Protein AF-A0A9N9DYP0-F1 (afdb_monomer_lite)

Organism: NCBI:txid1213867

Foldseek 3Di:
DDDDPVVVVVVVVVVPPDDPPDDDDPPDDDDDDDDDDDDDDDDDDDDDDDDDDDDDDDDDDDDDDDDDDDDDDDDPDPPPPPPPPLQQAFEKEWEDDPAAIWIDRQPDIDTDHPVVCVVRVSRHQYDYDDPPDDSNVVVVVVVVVQVVVCVVVVNLFGCRSQRDDVSRVVVSCLVPDPDPNAFPDQDPVNVVVCVVPDDDDDDDDDDDDDDDDDDDDPPVVVVVCPDPPDDDHRYDDDDDPVNVVVCVVVVND

pLDDT: mean 70.08, std 27.56, range [22.36, 97.56]

Structure (mmCIF, N/CA/C/O backbone):
data_AF-A0A9N9DYP0-F1
#
_entry.id   AF-A0A9N9DYP0-F1
#
loop_
_atom_site.group_PDB
_atom_site.id
_atom_site.type_symbol
_atom_site.label_atom_id
_atom_site.label_alt_id
_atom_site.label_comp_id
_atom_site.label_asym_id
_atom_site.label_entity_id
_atom_site.label_seq_id
_atom_site.pdbx_PDB_ins_code
_atom_site.Cartn_x
_atom_site.Cartn_y
_atom_site.Cartn_z
_atom_site.occupancy
_atom_site.B_iso_or_equiv
_atom_site.auth_seq_id
_atom_site.auth_comp_id
_atom_site.auth_asym_id
_atom_site.auth_atom_id
_atom_site.pdbx_PDB_model_num
ATOM 1 N N . CYS A 1 1 ? 10.025 -26.619 -27.302 1.00 39.06 1 CYS A N 1
ATOM 2 C CA . CYS A 1 1 ? 8.628 -26.231 -27.588 1.00 39.06 1 CYS A CA 1
ATOM 3 C C . CYS A 1 1 ? 8.640 -25.033 -28.526 1.00 39.06 1 CYS A C 1
ATOM 5 O O . CYS A 1 1 ? 8.872 -23.920 -28.076 1.00 39.06 1 CYS A O 1
ATOM 7 N N . GLY A 1 2 ? 8.535 -25.282 -29.834 1.00 37.59 2 GLY A N 1
ATOM 8 C CA . GLY A 1 2 ? 8.607 -24.238 -30.855 1.00 37.59 2 GLY A CA 1
ATOM 9 C C . GLY A 1 2 ? 7.281 -23.494 -30.965 1.00 37.59 2 GLY A C 1
ATOM 10 O O . GLY A 1 2 ? 6.236 -24.118 -31.137 1.00 37.59 2 GLY A O 1
ATOM 11 N N . LEU A 1 3 ? 7.326 -22.168 -30.863 1.00 39.09 3 LEU A N 1
ATOM 12 C CA . LEU A 1 3 ? 6.222 -21.311 -31.284 1.00 39.09 3 LEU A CA 1
ATOM 13 C C . LEU A 1 3 ? 6.044 -21.495 -32.794 1.00 39.09 3 LEU A C 1
ATOM 15 O O . LEU A 1 3 ? 6.965 -21.241 -33.566 1.00 39.09 3 LEU A O 1
ATOM 19 N N . ASN A 1 4 ? 4.874 -21.975 -33.213 1.00 41.78 4 ASN A N 1
ATOM 20 C CA . ASN A 1 4 ? 4.556 -22.105 -34.628 1.00 41.78 4 ASN A CA 1
ATOM 21 C C . ASN A 1 4 ? 4.482 -20.701 -35.261 1.00 41.78 4 ASN A C 1
ATOM 23 O O . ASN A 1 4 ? 3.926 -19.772 -34.666 1.00 41.78 4 ASN A O 1
ATOM 27 N N . LEU A 1 5 ? 5.037 -20.545 -36.466 1.00 41.47 5 LEU A N 1
ATOM 28 C CA . LEU A 1 5 ? 5.181 -19.270 -37.185 1.00 41.47 5 LEU A CA 1
ATOM 29 C C . LEU A 1 5 ? 3.833 -18.530 -37.345 1.00 41.47 5 LEU A C 1
ATOM 31 O O . LEU A 1 5 ? 3.784 -17.299 -37.342 1.00 41.47 5 LEU A O 1
ATOM 35 N N . SER A 1 6 ? 2.722 -19.277 -37.378 1.00 49.06 6 SER A N 1
ATOM 36 C CA . SER A 1 6 ? 1.360 -18.733 -37.443 1.00 49.06 6 SER A CA 1
ATOM 37 C C . SER A 1 6 ? 0.943 -17.944 -36.197 1.00 49.06 6 SER A C 1
ATOM 39 O O . SER A 1 6 ? 0.140 -17.017 -36.294 1.00 49.06 6 SER A O 1
ATOM 41 N N . THR A 1 7 ? 1.457 -18.301 -35.018 1.00 53.38 7 THR A N 1
ATOM 42 C CA . THR A 1 7 ? 1.110 -17.637 -33.751 1.00 53.38 7 THR A CA 1
ATOM 43 C C . THR A 1 7 ? 1.824 -16.290 -33.642 1.00 53.38 7 THR A C 1
ATOM 45 O O . THR A 1 7 ? 1.223 -15.300 -33.230 1.00 53.38 7 THR A O 1
ATOM 48 N N . TYR A 1 8 ? 3.073 -16.224 -34.114 1.00 45.19 8 TYR A N 1
ATOM 49 C CA . TYR A 1 8 ? 3.851 -14.986 -34.174 1.00 45.19 8 TYR A CA 1
ATOM 50 C C . TYR A 1 8 ? 3.263 -13.984 -35.182 1.00 45.19 8 TYR A C 1
ATOM 52 O O . TYR A 1 8 ? 3.123 -12.800 -34.879 1.00 45.19 8 TYR A O 1
ATOM 60 N N . GLN A 1 9 ? 2.824 -14.459 -36.354 1.00 44.34 9 GLN A N 1
ATOM 61 C CA . GLN A 1 9 ? 2.187 -13.608 -37.367 1.00 44.34 9 GLN A CA 1
ATOM 62 C C . GLN A 1 9 ? 0.826 -13.053 -36.918 1.00 44.34 9 GLN A C 1
ATOM 64 O O . GLN A 1 9 ? 0.537 -11.882 -37.169 1.00 44.34 9 GLN A O 1
ATOM 69 N N . LYS A 1 10 ? 0.014 -13.840 -36.194 1.00 51.81 10 LYS A N 1
ATOM 70 C CA . LYS A 1 10 ? -1.242 -13.347 -35.596 1.00 51.81 10 LYS A CA 1
ATOM 71 C C . LYS A 1 10 ? -0.986 -12.261 -34.547 1.00 51.81 10 LYS A C 1
ATOM 73 O O . LYS A 1 10 ? -1.685 -11.251 -34.541 1.00 51.81 10 LYS A O 1
ATOM 78 N N . TYR A 1 11 ? 0.047 -12.421 -33.720 1.00 46.47 11 TYR A N 1
ATOM 79 C CA . TYR A 1 11 ? 0.427 -11.424 -32.713 1.00 46.47 11 TYR A CA 1
ATOM 80 C C . TYR A 1 11 ? 0.834 -10.082 -33.352 1.00 46.47 11 TYR A C 1
ATOM 82 O O . TYR A 1 11 ? 0.351 -9.022 -32.955 1.00 46.47 11 TYR A O 1
ATOM 90 N N . GLN A 1 12 ? 1.637 -10.128 -34.420 1.00 41.19 12 GLN A N 1
ATOM 91 C CA . GLN A 1 12 ? 2.077 -8.934 -35.155 1.00 41.19 12 GLN A CA 1
ATOM 92 C C . GLN A 1 12 ? 0.939 -8.231 -35.924 1.00 41.19 12 GLN A C 1
ATOM 94 O O . GLN A 1 12 ? 0.927 -7.004 -36.037 1.00 41.19 12 GLN A O 1
ATOM 99 N N . GLN A 1 13 ? -0.057 -8.972 -36.424 1.00 44.97 13 GLN A N 1
ATOM 100 C CA . GLN A 1 13 ? -1.246 -8.375 -37.051 1.00 44.97 13 GLN A CA 1
ATOM 101 C C . GLN A 1 13 ? -2.158 -7.658 -36.041 1.00 44.97 13 GLN A C 1
ATOM 103 O O . GLN A 1 13 ? -2.805 -6.672 -36.402 1.00 44.97 13 GLN A O 1
ATOM 108 N N . HIS A 1 14 ? -2.194 -8.108 -34.783 1.00 50.69 14 HIS A N 1
ATOM 109 C CA . HIS A 1 14 ? -2.972 -7.452 -33.729 1.00 50.69 14 HIS A CA 1
ATOM 110 C C . HIS A 1 14 ? -2.327 -6.156 -33.224 1.00 50.69 14 HIS A C 1
ATOM 112 O O . HIS A 1 14 ? -3.048 -5.184 -33.010 1.00 50.69 14 HIS A O 1
ATOM 118 N N . LEU A 1 15 ? -0.995 -6.103 -33.112 1.00 43.12 15 LEU A N 1
ATOM 119 C CA . LEU A 1 15 ? -0.271 -4.892 -32.696 1.00 43.12 15 LEU A CA 1
ATOM 120 C C . LEU A 1 15 ? -0.383 -3.742 -33.714 1.00 43.12 15 LEU A C 1
ATOM 122 O O . LEU A 1 15 ? -0.382 -2.576 -33.332 1.00 43.12 15 LEU A O 1
ATOM 126 N N . ASN A 1 16 ? -0.545 -4.062 -35.003 1.00 39.91 16 ASN A N 1
ATOM 127 C CA . ASN A 1 16 ? -0.655 -3.074 -36.083 1.00 39.91 16 ASN A CA 1
ATOM 128 C C . ASN A 1 16 ? -2.081 -2.542 -36.324 1.00 39.91 16 ASN A C 1
ATOM 130 O O . ASN A 1 16 ? -2.282 -1.653 -37.159 1.00 39.91 16 ASN A O 1
ATOM 134 N N . ARG A 1 17 ? -3.098 -3.036 -35.603 1.00 43.69 17 ARG A N 1
ATOM 135 C CA . ARG A 1 17 ? -4.434 -2.425 -35.637 1.00 43.69 17 ARG A CA 1
ATOM 136 C C . ARG A 1 17 ? -4.440 -1.203 -34.724 1.00 43.69 17 ARG A C 1
ATOM 138 O O . ARG A 1 17 ? -4.406 -1.340 -33.507 1.00 43.69 17 ARG A O 1
ATOM 145 N N . LYS A 1 18 ? -4.534 -0.008 -35.322 1.00 43.38 18 LYS A N 1
ATOM 146 C CA . LYS A 1 18 ? -4.840 1.255 -34.623 1.00 43.38 18 LYS A CA 1
ATOM 147 C C . LYS A 1 18 ? -5.886 0.999 -33.532 1.00 43.38 18 LYS A C 1
ATOM 149 O O . LYS A 1 18 ? -6.998 0.602 -33.866 1.00 43.38 18 LYS A O 1
ATOM 154 N N . ASN A 1 19 ? -5.493 1.212 -32.272 1.00 41.38 19 ASN A N 1
ATOM 155 C CA . ASN A 1 19 ? -6.265 1.003 -31.039 1.00 41.38 19 ASN A CA 1
ATOM 156 C C . ASN A 1 19 ? -7.796 1.066 -31.235 1.00 41.38 19 ASN A C 1
ATOM 158 O O . ASN A 1 19 ? -8.366 2.161 -31.203 1.00 41.38 19 ASN A O 1
ATOM 162 N N . PRO A 1 20 ? -8.493 -0.078 -31.383 1.00 40.97 20 PRO A N 1
ATOM 163 C CA . PRO A 1 20 ? -9.954 -0.090 -31.452 1.00 40.97 20 PRO A CA 1
ATOM 164 C C . PRO A 1 20 ? -10.607 0.149 -30.079 1.00 40.97 20 PRO A C 1
ATOM 166 O O . PRO A 1 20 ? -11.807 0.395 -30.008 1.00 40.97 20 PRO A O 1
ATOM 169 N N . CYS A 1 21 ? -9.824 0.135 -28.993 1.00 42.25 21 CYS A N 1
ATOM 170 C CA . CYS A 1 21 ? -10.308 0.212 -27.613 1.00 42.25 21 CYS A CA 1
ATOM 171 C C . CYS A 1 21 ? -9.882 1.501 -26.890 1.00 42.25 21 CYS A C 1
ATOM 173 O O . CYS A 1 21 ? -9.503 1.462 -25.723 1.00 42.25 21 CYS A O 1
ATOM 175 N N . ARG A 1 22 ? -9.956 2.661 -27.557 1.00 34.72 22 ARG A N 1
ATOM 176 C CA . ARG A 1 22 ? -10.002 3.947 -26.841 1.00 34.72 22 ARG A CA 1
ATOM 177 C C . ARG A 1 22 ? -11.447 4.162 -26.369 1.00 34.72 22 ARG A C 1
ATOM 179 O O . ARG A 1 22 ? -12.318 4.278 -27.234 1.00 34.72 22 ARG A O 1
ATOM 186 N N . PRO A 1 23 ? -11.743 4.238 -25.059 1.00 34.44 23 PRO A N 1
ATOM 187 C CA . PRO A 1 23 ? -13.068 4.643 -24.611 1.00 34.44 23 PRO A CA 1
ATOM 188 C C . PRO A 1 23 ? -13.351 6.044 -25.160 1.00 34.44 23 PRO A C 1
ATOM 190 O O . PRO A 1 23 ? -12.610 6.989 -24.885 1.00 34.44 23 PRO A O 1
ATOM 193 N N . LYS A 1 24 ? -14.394 6.184 -25.982 1.00 34.16 24 LYS A N 1
ATOM 194 C CA . LYS A 1 24 ? -14.944 7.502 -26.301 1.00 34.16 24 LYS A CA 1
ATOM 195 C C . LYS A 1 24 ? -15.610 8.011 -25.025 1.00 34.16 24 LYS A C 1
ATOM 197 O O . LYS A 1 24 ? -16.392 7.280 -24.431 1.00 34.16 24 LYS A O 1
ATOM 202 N N . ASN A 1 25 ? -15.229 9.218 -24.613 1.00 30.16 25 ASN A N 1
ATOM 203 C CA . ASN A 1 25 ? -15.773 10.016 -23.515 1.00 30.16 25 ASN A CA 1
ATOM 204 C C . ASN A 1 25 ? -17.130 9.516 -22.989 1.00 30.16 25 ASN A C 1
ATOM 206 O O . ASN A 1 25 ? -18.128 9.571 -23.704 1.00 30.16 25 ASN A O 1
ATOM 210 N N . PHE A 1 26 ? -17.178 9.091 -21.724 1.00 29.28 26 PHE A N 1
ATOM 211 C CA . PHE A 1 26 ? -18.440 8.986 -20.998 1.00 29.28 26 PHE A CA 1
ATOM 212 C C . PHE A 1 26 ? -18.987 10.402 -20.797 1.00 29.28 26 PHE A C 1
ATOM 214 O O . PHE A 1 26 ? -18.660 11.085 -19.828 1.00 29.28 26 PHE A O 1
ATOM 221 N N . THR A 1 27 ? -19.798 10.868 -21.740 1.00 28.59 27 THR A N 1
ATOM 222 C CA . THR A 1 27 ? -20.693 11.998 -21.517 1.00 28.59 27 THR A CA 1
ATOM 223 C C . THR A 1 27 ? -21.783 11.502 -20.571 1.00 28.59 27 THR A C 1
ATOM 225 O O . THR A 1 27 ? -22.557 10.615 -20.925 1.00 28.59 27 THR A O 1
ATOM 228 N N . GLN A 1 28 ? -21.808 12.016 -19.341 1.00 29.41 28 GLN A N 1
ATOM 229 C CA . GLN A 1 28 ? -22.919 11.783 -18.421 1.00 29.41 28 GLN A CA 1
ATOM 230 C C . GLN A 1 28 ? -24.203 12.310 -19.073 1.00 29.41 28 GLN A C 1
ATOM 232 O O . GLN A 1 28 ? -24.328 13.507 -19.326 1.00 29.41 28 GLN A O 1
ATOM 237 N N . ALA A 1 29 ? -25.143 11.415 -19.371 1.00 27.86 29 ALA A N 1
ATOM 238 C CA . ALA A 1 29 ? -26.505 11.801 -19.712 1.00 27.86 29 ALA A CA 1
ATOM 239 C C . ALA A 1 29 ? -27.236 12.252 -18.429 1.00 27.86 29 ALA A C 1
ATOM 241 O O . ALA A 1 29 ? -27.016 11.644 -17.375 1.00 27.86 29 ALA A O 1
ATOM 242 N N . PRO A 1 30 ? -28.099 13.286 -18.476 1.00 27.89 30 PRO A N 1
ATOM 243 C CA . PRO A 1 30 ? -28.862 13.717 -17.311 1.00 27.89 30 PRO A CA 1
ATOM 244 C C . PRO A 1 30 ? -29.839 12.619 -16.884 1.00 27.89 30 PRO A C 1
ATOM 246 O O . PRO A 1 30 ? -30.493 11.995 -17.720 1.00 27.89 30 PRO A O 1
ATOM 249 N N . ILE A 1 31 ? -29.948 12.405 -15.576 1.00 32.22 31 ILE A N 1
ATOM 250 C CA . ILE A 1 31 ? -30.912 11.485 -14.972 1.00 32.22 31 ILE A CA 1
ATOM 251 C C . ILE A 1 31 ? -32.322 12.008 -15.278 1.00 32.22 31 ILE A C 1
ATOM 253 O O . ILE A 1 31 ? -32.740 13.042 -14.762 1.00 32.22 31 ILE A O 1
ATOM 257 N N . GLY A 1 32 ? -33.036 11.299 -16.152 1.00 26.36 32 GLY A N 1
ATOM 258 C CA . GLY A 1 32 ? -34.452 11.515 -16.421 1.00 26.36 32 GLY A CA 1
ATOM 259 C C . GLY A 1 32 ? -35.304 11.019 -15.255 1.00 26.36 32 GLY A C 1
ATOM 260 O O . GLY A 1 32 ? -35.157 9.885 -14.803 1.00 26.36 32 GLY A O 1
ATOM 261 N N . ASN A 1 33 ? -36.191 11.890 -14.779 1.00 27.41 33 ASN A N 1
ATOM 262 C CA . ASN A 1 33 ? -37.170 11.620 -13.732 1.00 27.41 33 ASN A CA 1
ATOM 263 C C . ASN A 1 33 ? -38.141 10.505 -14.150 1.00 27.41 33 ASN A C 1
ATOM 265 O O . ASN A 1 33 ? -38.793 10.604 -15.190 1.00 27.41 33 ASN A O 1
ATOM 269 N N . LEU A 1 34 ? -38.289 9.480 -13.306 1.00 29.25 34 LEU A N 1
ATOM 270 C CA . LEU A 1 34 ? -39.397 8.532 -13.400 1.00 29.25 34 LEU A CA 1
ATOM 271 C C . LEU A 1 34 ? -40.627 9.152 -12.720 1.00 29.25 34 LEU A C 1
ATOM 273 O O . LEU A 1 34 ? 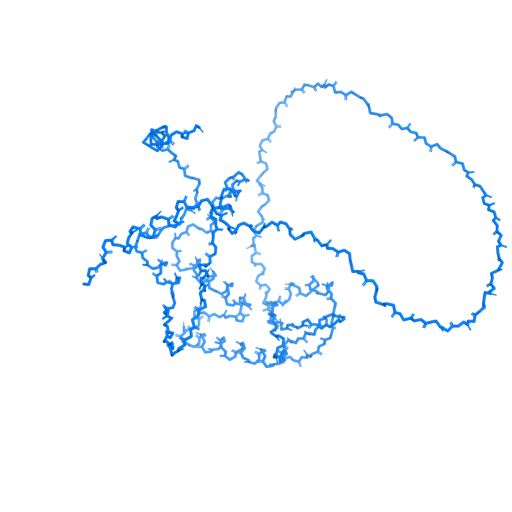-40.596 9.506 -11.542 1.00 29.25 34 LEU A O 1
ATOM 277 N N . ALA A 1 35 ? -41.691 9.324 -13.498 1.00 25.17 35 ALA A N 1
ATOM 278 C CA . ALA A 1 35 ? -42.940 9.955 -13.101 1.00 25.17 35 ALA A CA 1
ATOM 279 C C . ALA A 1 35 ? -43.678 9.179 -11.994 1.00 25.17 35 ALA A C 1
ATOM 281 O O . ALA A 1 35 ? -43.845 7.965 -12.079 1.00 25.17 35 ALA A O 1
ATOM 282 N N . THR A 1 36 ? -44.204 9.903 -11.002 1.00 27.00 36 THR A N 1
ATOM 283 C CA . THR A 1 36 ? -45.340 9.458 -10.177 1.00 27.00 36 THR A CA 1
ATOM 284 C C . THR A 1 36 ? -46.394 10.571 -10.203 1.00 27.00 36 THR A C 1
ATOM 286 O O . THR A 1 36 ? -46.066 11.736 -9.987 1.00 27.00 36 THR A O 1
ATOM 289 N N . ALA A 1 37 ? -47.632 10.229 -10.563 1.00 27.89 37 ALA A N 1
ATOM 290 C CA . ALA A 1 37 ? -48.771 11.142 -10.728 1.00 27.89 37 ALA A CA 1
ATOM 291 C C . ALA A 1 37 ? -49.421 11.524 -9.365 1.00 27.89 37 ALA A C 1
ATOM 293 O O . ALA A 1 37 ? -49.102 10.897 -8.355 1.00 27.89 37 ALA A O 1
ATOM 294 N N . PRO A 1 38 ? -50.284 12.563 -9.303 1.00 26.81 38 PRO A N 1
ATOM 295 C CA . PRO A 1 38 ? -50.245 13.584 -8.249 1.00 26.81 38 PRO A CA 1
ATOM 296 C C . PRO A 1 38 ? -51.256 13.394 -7.106 1.00 26.81 38 PRO A C 1
ATOM 298 O O . PRO A 1 38 ? -52.332 12.831 -7.291 1.00 26.81 38 PRO A O 1
ATOM 301 N N . VAL A 1 39 ? -50.957 14.007 -5.954 1.00 25.56 39 VAL A N 1
ATOM 302 C CA . VAL A 1 39 ? -51.957 14.384 -4.941 1.00 25.56 39 VAL A CA 1
ATOM 303 C C . VAL A 1 39 ? -51.994 15.912 -4.846 1.00 25.56 39 VAL A C 1
ATOM 305 O O . VAL A 1 39 ? -50.982 16.573 -4.635 1.00 25.56 39 VAL A O 1
ATOM 308 N N . LEU A 1 40 ? -53.189 16.448 -5.069 1.00 22.36 40 LEU A N 1
ATOM 309 C CA . LEU A 1 40 ? -53.576 17.855 -5.116 1.00 22.36 40 LEU A CA 1
ATOM 310 C C . LEU A 1 40 ? -53.858 18.386 -3.703 1.00 22.36 40 LEU A C 1
ATOM 312 O O . LEU A 1 40 ? -54.824 17.909 -3.123 1.00 22.36 40 LEU A O 1
ATOM 316 N N . VAL A 1 41 ? -53.145 19.414 -3.209 1.00 25.67 41 VAL A N 1
ATOM 317 C CA . VAL A 1 41 ? -53.717 20.429 -2.286 1.00 25.67 41 VAL A CA 1
ATOM 318 C C . VAL A 1 41 ? -52.990 21.788 -2.413 1.00 25.67 41 VAL A C 1
ATOM 320 O O . VAL A 1 41 ? -51.883 21.976 -1.928 1.00 25.67 41 VAL A O 1
ATOM 323 N N . GLN A 1 42 ? -53.659 22.693 -3.131 1.00 25.66 42 GLN A N 1
ATOM 324 C CA . GLN A 1 42 ? -53.818 24.158 -3.018 1.00 25.66 42 GLN A CA 1
ATOM 325 C C . GLN A 1 42 ? -52.724 25.086 -2.422 1.00 25.66 42 GLN A C 1
ATOM 327 O O . GLN A 1 42 ? -52.334 25.007 -1.262 1.00 25.66 42 GLN A O 1
ATOM 332 N N . ASN A 1 43 ? -52.381 26.079 -3.258 1.00 23.08 43 ASN A N 1
ATOM 333 C CA . ASN A 1 43 ? -51.621 27.316 -3.032 1.00 23.08 43 ASN A CA 1
ATOM 334 C C . ASN A 1 43 ? -52.161 28.211 -1.911 1.00 23.08 43 ASN A C 1
ATOM 336 O O . ASN A 1 43 ? -53.359 28.482 -1.915 1.00 23.08 43 ASN A O 1
ATOM 340 N N . ILE A 1 44 ? -51.259 28.865 -1.161 1.00 26.17 44 ILE A N 1
ATOM 341 C CA . ILE A 1 44 ? -51.383 30.294 -0.809 1.00 26.17 44 ILE A CA 1
ATOM 342 C C . ILE A 1 44 ? -49.977 30.926 -0.715 1.00 26.17 44 ILE A C 1
ATOM 344 O O . ILE A 1 44 ? -49.126 30.470 0.045 1.00 26.17 44 ILE A O 1
ATOM 348 N N . THR A 1 45 ? -49.745 32.006 -1.461 1.00 24.36 45 THR A N 1
ATOM 349 C CA . THR A 1 45 ? -48.694 33.013 -1.218 1.00 24.36 45 THR A CA 1
ATOM 350 C C . THR A 1 45 ? -49.383 34.375 -1.162 1.00 24.36 45 THR A C 1
ATOM 352 O O . THR A 1 45 ? -50.365 34.571 -1.882 1.00 24.36 45 THR A O 1
ATOM 355 N N . PRO A 1 46 ? -48.856 35.337 -0.387 1.00 24.84 46 PRO A N 1
ATOM 356 C CA . PRO A 1 46 ? -48.822 36.702 -0.898 1.00 24.84 46 PRO A CA 1
ATOM 357 C C . PRO A 1 46 ? -47.448 37.385 -0.753 1.00 24.84 46 PRO A C 1
ATOM 359 O O . PRO A 1 46 ? -46.866 37.501 0.320 1.00 24.84 46 PRO A O 1
ATOM 362 N N . THR A 1 47 ? -46.993 37.824 -1.920 1.00 22.84 47 THR A N 1
ATOM 363 C CA . THR A 1 47 ? -46.132 38.938 -2.352 1.00 22.84 47 THR A CA 1
ATOM 364 C C . THR A 1 47 ? -46.016 40.168 -1.424 1.00 22.84 47 THR A C 1
ATOM 366 O O . THR A 1 47 ? -47.037 40.614 -0.912 1.00 22.84 47 THR A O 1
ATOM 369 N N . GLN A 1 48 ? -44.831 40.817 -1.368 1.00 26.61 48 GLN A N 1
ATOM 370 C CA . GLN A 1 48 ? -44.594 42.242 -1.741 1.00 26.61 48 GLN A CA 1
ATOM 371 C C . GLN A 1 48 ? -43.095 42.676 -1.654 1.00 26.61 48 GLN A C 1
ATOM 373 O O . GLN A 1 48 ? -42.351 42.195 -0.808 1.00 26.61 48 GLN A O 1
ATOM 378 N N . ASN A 1 49 ? -42.684 43.551 -2.593 1.00 24.89 49 ASN A N 1
ATOM 379 C CA . ASN A 1 49 ? -41.332 44.023 -3.011 1.00 24.89 49 ASN A CA 1
ATOM 380 C C . ASN A 1 49 ? -40.877 45.364 -2.304 1.00 24.89 49 ASN A C 1
ATOM 382 O O . ASN A 1 49 ? -41.560 45.752 -1.363 1.00 24.89 49 ASN A O 1
ATOM 386 N N . PRO A 1 50 ? -39.914 46.206 -2.805 1.00 39.09 50 PRO A N 1
ATOM 387 C CA . PRO A 1 50 ? -38.424 46.104 -2.792 1.00 39.09 50 PRO A CA 1
ATOM 388 C C . PRO A 1 50 ? -37.616 47.424 -2.451 1.00 39.09 50 PRO A C 1
ATOM 390 O O . PRO A 1 50 ? -38.205 48.496 -2.389 1.00 39.09 50 PRO A O 1
ATOM 393 N N . ALA A 1 51 ? -36.258 47.322 -2.406 1.00 28.84 51 ALA A N 1
ATOM 394 C CA . ALA A 1 51 ? -35.168 48.289 -2.800 1.00 28.84 51 ALA A CA 1
ATOM 395 C C . ALA A 1 51 ? -34.965 49.645 -2.031 1.00 28.84 51 ALA A C 1
ATOM 397 O O . ALA A 1 51 ? -35.945 50.124 -1.470 1.00 28.84 51 ALA A O 1
ATOM 398 N N . PRO A 1 52 ? -33.751 50.301 -1.977 1.00 31.19 52 PRO A N 1
ATOM 399 C CA . PRO A 1 52 ? -32.789 50.541 -3.088 1.00 31.19 52 PRO A CA 1
ATOM 400 C C . PRO A 1 52 ? -31.245 50.534 -2.816 1.00 31.19 52 PRO A C 1
ATOM 402 O O . PRO A 1 52 ? -30.777 50.384 -1.693 1.00 31.19 52 PRO A O 1
ATOM 405 N N . SER A 1 53 ? -30.497 50.691 -3.929 1.00 28.08 53 SER A N 1
ATOM 406 C CA . SER A 1 53 ? -29.029 50.814 -4.176 1.00 28.08 53 SER A CA 1
ATOM 407 C C . SER A 1 53 ? -28.404 52.157 -3.708 1.00 28.08 53 SER A C 1
ATOM 409 O O . SER A 1 53 ? -29.176 53.064 -3.382 1.00 28.08 53 SER A O 1
ATOM 411 N N . PRO A 1 54 ? -27.055 52.337 -3.684 1.00 36.16 54 PRO A N 1
ATOM 412 C CA . PRO A 1 54 ? -26.361 52.970 -4.832 1.00 36.16 54 PRO A CA 1
ATOM 413 C C . PRO A 1 54 ? -24.920 52.467 -5.155 1.00 36.16 54 PRO A C 1
ATOM 415 O O . PRO A 1 54 ? -24.348 51.627 -4.467 1.00 36.16 54 PRO A O 1
ATOM 418 N N . GLU A 1 55 ? -24.399 53.019 -6.257 1.00 26.75 55 GLU A N 1
ATOM 419 C CA . GLU A 1 55 ? -23.273 52.681 -7.155 1.00 26.75 55 GLU A CA 1
ATOM 420 C C . GLU A 1 55 ? -21.833 53.068 -6.711 1.00 26.75 55 GLU A C 1
ATOM 422 O O . GLU A 1 55 ? -21.649 53.806 -5.747 1.00 26.75 55 GLU A O 1
ATOM 427 N N . GLY A 1 56 ? -20.840 52.638 -7.522 1.00 27.17 56 GLY A N 1
ATOM 428 C CA . GLY A 1 56 ? -19.466 53.185 -7.666 1.00 27.17 56 GLY A CA 1
ATOM 429 C C . GLY A 1 56 ? -18.355 52.193 -7.266 1.00 27.17 56 GLY A C 1
ATOM 430 O O . GLY A 1 56 ? -18.468 51.549 -6.232 1.00 27.17 56 GLY A O 1
ATOM 431 N N . ASP A 1 57 ? -17.248 51.947 -7.974 1.00 29.98 57 ASP A N 1
ATOM 432 C CA . ASP A 1 57 ? -16.660 52.487 -9.204 1.00 29.98 57 ASP A CA 1
ATOM 433 C C . ASP A 1 57 ? -15.682 51.446 -9.796 1.00 29.98 57 ASP A C 1
ATOM 435 O O . ASP A 1 57 ? -15.074 50.646 -9.080 1.00 29.98 57 ASP A O 1
ATOM 439 N N . LEU A 1 58 ? -15.531 51.471 -11.122 1.00 28.42 58 LEU A N 1
ATOM 440 C CA . LEU A 1 58 ? -14.565 50.700 -11.911 1.00 28.42 58 LEU A CA 1
ATOM 441 C C . LEU A 1 58 ? -13.172 51.344 -11.832 1.00 28.42 58 LEU A C 1
ATOM 443 O O . LEU A 1 58 ? -13.062 52.556 -12.002 1.00 28.42 58 LEU A O 1
ATOM 447 N N . ILE A 1 59 ? -12.102 50.549 -11.692 1.00 29.34 59 ILE A N 1
ATOM 448 C CA . ILE A 1 59 ? -10.730 51.029 -11.934 1.00 29.34 59 ILE A CA 1
ATOM 449 C C . ILE A 1 59 ? -9.977 50.102 -12.902 1.00 29.34 59 ILE A C 1
ATOM 451 O O . ILE A 1 59 ? -9.889 48.890 -12.723 1.00 29.34 59 ILE A O 1
ATOM 455 N N . SER A 1 60 ? -9.488 50.782 -13.937 1.00 28.67 60 SER A N 1
ATOM 456 C CA . SER A 1 60 ? -8.672 50.454 -15.108 1.00 28.67 60 SER A CA 1
ATOM 457 C C . SER A 1 60 ? -7.393 49.635 -14.873 1.00 28.67 60 SER A C 1
ATOM 459 O O . SER A 1 60 ? -6.708 49.816 -13.869 1.00 28.67 60 SER A O 1
ATOM 461 N N . PHE A 1 61 ? -7.016 48.838 -15.880 1.00 26.62 61 PHE A N 1
ATOM 462 C CA . PHE A 1 61 ? -5.672 48.287 -16.073 1.00 26.62 61 PHE A CA 1
ATOM 463 C C . PHE A 1 61 ? -5.023 48.975 -17.272 1.00 26.62 61 PHE A C 1
ATOM 465 O O . PHE A 1 61 ? -5.538 48.841 -18.377 1.00 26.62 61 PHE A O 1
ATOM 472 N N . ASP A 1 62 ? -3.894 49.648 -17.061 1.00 29.83 62 ASP A N 1
ATOM 473 C CA . ASP A 1 62 ? -2.891 49.818 -18.109 1.00 29.83 62 ASP A CA 1
ATOM 474 C C . ASP A 1 62 ? -1.500 50.128 -17.531 1.00 29.83 62 ASP A C 1
ATOM 476 O O . ASP A 1 62 ? -1.372 50.645 -16.423 1.00 29.83 62 ASP A O 1
ATOM 480 N N . GLU A 1 63 ? -0.503 49.811 -18.360 1.00 28.81 63 GLU A N 1
ATOM 481 C CA . GLU A 1 63 ? 0.944 50.076 -18.289 1.00 28.81 63 GLU A CA 1
ATOM 482 C C . GLU A 1 63 ? 1.908 48.974 -17.779 1.00 28.81 63 GLU A C 1
ATOM 484 O O . GLU A 1 63 ? 1.900 48.490 -16.650 1.00 28.81 63 GLU A O 1
ATOM 489 N N . ASN A 1 64 ? 2.824 48.649 -18.693 1.00 28.58 64 ASN A N 1
ATOM 490 C CA . ASN A 1 64 ? 4.112 47.950 -18.607 1.00 28.58 64 ASN A CA 1
ATOM 491 C C . ASN A 1 64 ? 5.077 48.790 -19.495 1.00 28.58 64 ASN A C 1
ATOM 493 O O . ASN A 1 64 ? 4.546 49.525 -20.335 1.00 28.58 64 ASN A O 1
ATOM 497 N N . PRO A 1 65 ? 6.428 48.666 -19.515 1.00 43.91 65 PRO A N 1
ATOM 498 C CA . PRO A 1 65 ? 7.428 48.053 -18.615 1.00 43.91 65 PRO A CA 1
ATOM 499 C C . PRO A 1 65 ? 8.520 49.058 -18.153 1.00 43.91 65 PRO A C 1
ATOM 501 O O . PRO A 1 65 ? 8.623 50.136 -18.727 1.00 43.91 65 PRO A O 1
ATOM 504 N N . GLN A 1 66 ? 9.441 48.672 -17.245 1.00 25.83 66 GLN A N 1
ATOM 505 C CA . GLN A 1 66 ? 10.877 49.022 -17.380 1.00 25.83 66 GLN A CA 1
ATOM 506 C C . GLN A 1 66 ? 11.854 48.310 -16.403 1.00 25.83 66 GLN A C 1
ATOM 508 O O . GLN A 1 66 ? 11.706 48.343 -15.188 1.00 25.83 66 GLN A O 1
ATOM 513 N N . THR A 1 67 ? 12.904 47.750 -17.026 1.00 26.67 67 THR A N 1
ATOM 514 C CA . THR A 1 67 ? 14.344 47.676 -16.663 1.00 26.67 67 THR A CA 1
ATOM 515 C C . THR A 1 67 ? 14.904 46.846 -15.491 1.00 26.67 67 THR A C 1
ATOM 517 O O . THR A 1 67 ? 14.634 47.061 -14.318 1.00 26.67 67 THR A O 1
ATOM 520 N N . LEU A 1 68 ? 15.837 45.972 -15.906 1.00 28.14 68 LEU A N 1
ATOM 521 C CA . LEU A 1 68 ? 16.931 45.276 -15.211 1.00 28.14 68 LEU A CA 1
ATOM 522 C C . LEU A 1 68 ? 17.651 46.061 -14.096 1.00 28.14 68 LEU A C 1
ATOM 524 O O . LEU A 1 68 ? 17.963 47.230 -14.298 1.00 28.14 68 LEU A O 1
ATOM 528 N N . GLN A 1 69 ? 18.083 45.347 -13.041 1.00 26.48 69 GLN A N 1
ATOM 529 C CA . GLN A 1 69 ? 19.491 45.187 -12.593 1.00 26.48 69 GLN A CA 1
ATOM 530 C C . GLN A 1 69 ? 19.604 44.067 -11.511 1.00 26.48 69 GLN A C 1
ATOM 532 O O . GLN A 1 69 ? 18.587 43.702 -10.922 1.00 26.48 69 GLN A O 1
ATOM 537 N N . PRO A 1 70 ? 20.796 43.462 -11.288 1.00 36.84 70 PRO A N 1
ATOM 538 C CA . PRO A 1 70 ? 20.956 42.108 -10.738 1.00 36.84 70 PRO A CA 1
ATOM 539 C C . PRO A 1 70 ? 21.567 42.042 -9.321 1.00 36.84 70 PRO A C 1
ATOM 541 O O . PRO A 1 70 ? 22.528 42.747 -9.023 1.00 36.84 70 PRO A O 1
ATOM 544 N N . ARG A 1 71 ? 21.055 41.130 -8.483 1.00 26.28 71 ARG A N 1
ATOM 545 C CA . ARG A 1 71 ? 21.621 40.517 -7.247 1.00 26.28 71 ARG A CA 1
ATOM 546 C C . ARG A 1 71 ? 20.425 39.881 -6.521 1.00 26.28 71 ARG A C 1
ATOM 548 O O . ARG A 1 71 ? 19.326 40.394 -6.623 1.00 26.28 71 ARG A O 1
ATOM 555 N N . GLU A 1 72 ? 20.488 38.767 -5.816 1.00 28.02 72 GLU A N 1
ATOM 556 C CA . GLU A 1 72 ? 21.563 38.146 -5.065 1.00 28.02 72 GLU A CA 1
ATOM 557 C C . GLU A 1 72 ? 21.121 36.695 -4.800 1.00 28.02 72 GLU A C 1
ATOM 559 O O . GLU A 1 72 ? 19.930 36.429 -4.663 1.00 28.02 72 GLU A O 1
ATOM 564 N N . GLN A 1 73 ? 22.088 35.779 -4.794 1.00 26.22 73 GLN A N 1
ATOM 565 C CA . GLN A 1 73 ? 22.099 34.475 -4.120 1.00 26.22 73 GLN A CA 1
ATOM 566 C C . GLN A 1 73 ? 20.739 33.810 -3.851 1.00 26.22 73 GLN A C 1
ATOM 568 O O . GLN A 1 73 ? 19.996 34.175 -2.944 1.00 26.22 73 GLN A O 1
ATOM 573 N N . SER A 1 74 ? 20.493 32.733 -4.601 1.00 33.25 74 SER A N 1
ATOM 574 C CA . SER A 1 74 ? 19.475 31.730 -4.310 1.00 33.25 74 SER A CA 1
ATOM 575 C C . SER A 1 74 ? 19.426 31.429 -2.813 1.00 33.25 74 SER A C 1
ATOM 577 O O . SER A 1 74 ? 20.330 30.791 -2.264 1.00 33.25 74 SER A O 1
ATOM 579 N N . VAL A 1 75 ? 18.349 31.872 -2.169 1.00 29.83 75 VAL A N 1
ATOM 580 C CA . VAL A 1 75 ? 17.915 31.344 -0.879 1.00 29.83 75 VAL A CA 1
ATOM 581 C C . VAL A 1 75 ? 17.879 29.822 -1.041 1.00 29.83 75 VAL A C 1
ATOM 583 O O . VAL A 1 75 ? 17.267 29.351 -2.008 1.00 29.83 75 VAL A O 1
ATOM 586 N N . PRO A 1 76 ? 18.541 29.031 -0.175 1.00 29.97 76 PRO A N 1
ATOM 587 C CA . PRO A 1 76 ? 18.366 27.592 -0.206 1.00 29.97 76 PRO A CA 1
ATOM 588 C C . PRO A 1 76 ? 16.869 27.340 -0.095 1.00 29.97 76 PRO A C 1
ATOM 590 O O . PRO A 1 76 ? 16.230 27.812 0.848 1.00 29.97 76 PRO A O 1
ATOM 593 N N . ALA A 1 77 ? 16.307 26.664 -1.098 1.00 31.03 77 ALA A N 1
ATOM 594 C CA . ALA A 1 77 ? 14.933 26.210 -1.045 1.00 31.03 77 ALA A CA 1
ATOM 595 C C . ALA A 1 77 ? 14.735 25.552 0.317 1.00 31.03 77 ALA A C 1
ATOM 597 O O . ALA A 1 77 ? 15.510 24.665 0.678 1.00 31.03 77 ALA A O 1
ATOM 598 N N . VAL A 1 78 ? 13.759 26.073 1.066 1.00 28.42 78 VAL A N 1
ATOM 599 C CA . VAL A 1 78 ? 13.387 25.615 2.401 1.00 28.42 78 VAL A CA 1
ATOM 600 C C . VAL A 1 78 ? 13.504 24.104 2.416 1.00 28.42 78 VAL A C 1
ATOM 602 O O . VAL A 1 78 ? 12.811 23.414 1.663 1.00 28.42 78 VAL A O 1
ATOM 605 N N . ASP A 1 79 ? 14.435 23.625 3.238 1.00 29.95 79 ASP A N 1
ATOM 606 C CA . ASP A 1 79 ? 14.538 22.239 3.629 1.00 29.95 79 ASP A CA 1
ATOM 607 C C . ASP A 1 79 ? 13.174 21.876 4.216 1.00 29.95 79 ASP A C 1
ATOM 609 O O . ASP A 1 79 ? 12.915 22.013 5.410 1.00 29.95 79 ASP A O 1
ATOM 613 N N . LEU A 1 80 ? 12.268 21.389 3.364 1.00 33.75 80 LEU A N 1
ATOM 614 C CA . LEU A 1 80 ? 11.267 20.422 3.775 1.00 33.75 80 LEU A CA 1
ATOM 615 C C . LEU A 1 80 ? 12.031 19.135 4.050 1.00 33.75 80 LEU A C 1
ATOM 617 O O . LEU A 1 80 ? 11.818 18.092 3.424 1.00 33.75 80 LEU A O 1
ATOM 621 N N . GLY A 1 81 ? 12.924 19.232 5.032 1.00 29.09 81 GLY A N 1
ATOM 622 C CA . GLY A 1 81 ? 13.260 18.142 5.873 1.00 29.09 81 GLY A CA 1
ATOM 623 C C . GLY A 1 81 ? 11.905 17.594 6.255 1.00 29.09 81 GLY A C 1
ATOM 624 O O . GLY A 1 81 ? 11.118 18.210 6.977 1.00 29.09 81 GLY A O 1
ATOM 625 N N . ILE A 1 82 ? 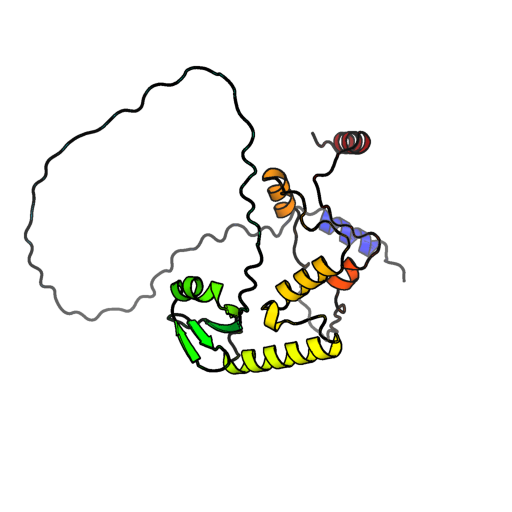11.667 16.362 5.842 1.00 39.06 82 ILE A N 1
ATOM 626 C CA . ILE A 1 82 ? 11.028 15.433 6.752 1.00 39.06 82 ILE A CA 1
ATOM 627 C C . ILE A 1 82 ? 12.063 15.247 7.873 1.00 39.06 82 ILE A C 1
ATOM 629 O O . ILE A 1 82 ? 12.701 14.208 8.019 1.00 39.06 82 ILE A O 1
ATOM 633 N N . GLY A 1 83 ? 12.291 16.340 8.613 1.00 30.91 83 GLY A N 1
ATOM 634 C CA . GLY A 1 8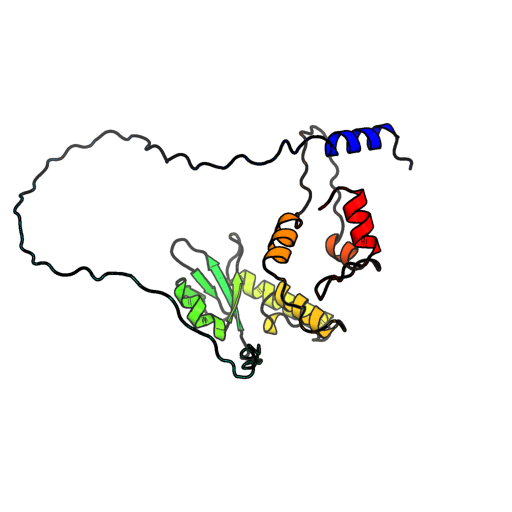3 ? 12.835 16.369 9.934 1.00 30.91 83 GLY A CA 1
ATOM 635 C C . GLY A 1 83 ? 11.846 15.515 10.674 1.00 30.91 83 GLY A C 1
ATOM 636 O O . GLY A 1 83 ? 10.680 15.870 10.851 1.00 30.91 83 GLY A O 1
ATOM 637 N N . SER A 1 84 ? 12.306 14.307 10.935 1.00 40.72 84 SER A N 1
ATOM 638 C CA . SER A 1 84 ? 11.682 13.318 11.768 1.00 40.72 84 SER A CA 1
ATOM 639 C C . SER A 1 84 ? 11.363 13.954 13.125 1.00 40.72 84 SER A C 1
ATOM 641 O O . SER A 1 84 ? 12.056 13.734 14.113 1.00 40.72 84 SER A O 1
ATOM 643 N N . SER A 1 85 ? 10.251 14.684 13.203 1.00 38.34 85 SER A N 1
ATOM 644 C CA . SER A 1 85 ? 9.353 14.537 14.330 1.00 38.34 85 SER A CA 1
ATOM 645 C C . SER A 1 85 ? 8.867 13.099 14.232 1.00 38.34 85 SER A C 1
ATOM 647 O O . SER A 1 85 ? 7.826 12.803 13.641 1.00 38.34 85 SER A O 1
ATOM 649 N N . LEU A 1 86 ? 9.669 12.173 14.765 1.00 49.66 86 LEU A N 1
ATOM 650 C CA . LEU A 1 86 ? 9.215 10.830 15.090 1.00 49.66 86 LEU A CA 1
ATOM 651 C C . LEU A 1 86 ? 8.284 10.974 16.298 1.00 49.66 86 LEU A C 1
ATOM 653 O O . LEU A 1 86 ? 8.521 10.429 17.371 1.00 49.66 86 LEU A O 1
ATOM 657 N N . ALA A 1 87 ? 7.226 11.775 16.153 1.00 54.06 87 ALA A N 1
ATOM 658 C CA . ALA A 1 87 ? 6.059 11.609 16.977 1.00 54.06 87 ALA A CA 1
ATOM 659 C C . ALA A 1 87 ? 5.683 10.143 16.787 1.00 54.06 87 ALA A C 1
ATOM 661 O O . ALA A 1 87 ? 5.449 9.708 15.657 1.00 54.06 87 ALA A O 1
ATOM 662 N N . ASN A 1 88 ? 5.729 9.374 17.874 1.00 75.38 88 ASN A N 1
ATOM 663 C CA . ASN A 1 88 ? 5.307 7.982 17.896 1.00 75.38 88 ASN A CA 1
ATOM 664 C C . ASN A 1 88 ? 3.816 7.948 17.552 1.00 75.38 88 ASN A C 1
ATOM 666 O O . ASN A 1 88 ? 2.949 7.978 18.429 1.00 75.38 88 ASN A O 1
ATOM 670 N N . LYS A 1 89 ? 3.520 7.985 16.253 1.00 88.25 89 LYS A N 1
ATOM 671 C CA . LYS A 1 89 ? 2.169 7.888 15.735 1.00 88.25 89 LYS A CA 1
ATOM 672 C C . LYS A 1 89 ? 1.667 6.489 16.024 1.00 88.25 89 LYS A C 1
ATOM 674 O O . LYS A 1 89 ? 2.411 5.514 15.981 1.00 88.25 89 LYS A O 1
ATOM 679 N N . THR A 1 90 ? 0.386 6.412 16.328 1.00 91.75 90 THR A N 1
ATOM 680 C CA . THR A 1 90 ? -0.289 5.149 16.633 1.00 91.75 90 THR A CA 1
ATOM 681 C C . THR A 1 90 ? -1.216 4.766 15.491 1.00 91.75 90 THR A C 1
ATOM 683 O O . THR A 1 90 ? -1.571 5.597 14.659 1.00 91.75 90 THR A O 1
ATOM 686 N N . ILE A 1 91 ? -1.609 3.503 15.415 1.00 94.50 91 ILE A N 1
ATOM 687 C CA . ILE A 1 91 ? -2.496 3.042 14.349 1.00 94.50 91 ILE A CA 1
ATOM 688 C C . ILE A 1 91 ? -3.934 3.483 14.626 1.00 94.50 91 ILE A C 1
ATOM 690 O O . ILE A 1 91 ? -4.434 3.344 15.747 1.00 94.50 91 ILE A O 1
ATOM 694 N N . LEU A 1 92 ? -4.603 3.988 13.591 1.00 95.50 92 LEU A N 1
ATOM 695 C CA . LEU A 1 92 ? -6.030 4.273 13.596 1.00 95.50 92 LEU A CA 1
ATOM 696 C C . LEU A 1 92 ? -6.692 3.618 12.391 1.00 95.50 92 LEU A C 1
ATOM 698 O O . LEU A 1 92 ? -6.433 3.986 11.244 1.00 95.50 92 LEU A O 1
ATOM 702 N N . ILE A 1 93 ? -7.578 2.668 12.660 1.00 96.44 93 ILE A N 1
ATOM 703 C CA . ILE A 1 93 ? -8.412 2.075 11.624 1.00 96.44 93 ILE A CA 1
ATOM 704 C C . ILE A 1 93 ? -9.606 2.987 11.388 1.00 96.44 93 ILE A C 1
ATOM 706 O O . ILE A 1 93 ? -10.198 3.486 12.349 1.00 96.44 93 ILE A O 1
ATOM 710 N N . TYR A 1 94 ? -9.974 3.180 10.126 1.00 96.25 94 TYR A N 1
ATOM 711 C CA . TYR A 1 94 ? -11.193 3.888 9.773 1.00 96.25 94 TYR A CA 1
ATOM 712 C C . TYR A 1 94 ? -12.025 3.147 8.729 1.00 96.25 94 TYR A C 1
ATOM 714 O O . TYR A 1 94 ? -11.501 2.382 7.912 1.00 96.25 94 TYR A O 1
ATOM 722 N N . LYS A 1 95 ? -13.333 3.395 8.744 1.00 95.81 95 LYS A N 1
ATOM 723 C CA . LYS A 1 95 ? -14.299 2.889 7.767 1.00 95.81 95 LYS A CA 1
ATOM 724 C C . LYS A 1 95 ? -15.212 4.022 7.312 1.00 95.81 95 LYS A C 1
ATOM 726 O O . LYS A 1 95 ? -15.700 4.792 8.135 1.00 95.81 95 LYS A O 1
ATOM 731 N N . ASN A 1 96 ? -15.444 4.112 6.004 1.00 94.31 96 ASN A N 1
ATOM 732 C CA . ASN A 1 96 ? -16.411 5.058 5.452 1.00 94.31 96 ASN A CA 1
ATOM 733 C C . ASN A 1 96 ? -17.828 4.572 5.761 1.00 94.31 96 ASN A C 1
ATOM 735 O O . ASN A 1 96 ? -18.160 3.416 5.489 1.00 94.31 96 ASN A O 1
ATOM 739 N N . ILE A 1 97 ? -18.654 5.472 6.277 1.00 91.75 97 ILE A N 1
ATOM 740 C CA . ILE A 1 97 ? -20.088 5.274 6.495 1.00 91.75 97 ILE A CA 1
ATOM 741 C C . ILE A 1 97 ? -20.856 6.388 5.772 1.00 91.75 97 ILE A C 1
ATOM 743 O O . ILE A 1 97 ? -20.258 7.377 5.353 1.00 91.75 97 ILE A O 1
ATOM 747 N N . SER A 1 98 ? -22.171 6.238 5.601 1.00 88.44 98 SER A N 1
ATOM 748 C CA . SER A 1 98 ? -22.998 7.165 4.804 1.00 88.44 98 SER A CA 1
ATOM 749 C C . SER A 1 98 ? -22.824 8.639 5.189 1.00 88.44 98 SER A C 1
ATOM 751 O O . SER A 1 98 ? -22.781 9.489 4.307 1.00 88.44 98 SER A O 1
ATOM 753 N N . ASN A 1 99 ? -22.658 8.926 6.483 1.00 87.62 99 ASN A N 1
ATOM 754 C CA . ASN A 1 99 ? -22.601 10.287 7.021 1.00 87.62 99 ASN A CA 1
ATOM 755 C C . ASN A 1 99 ? -21.259 10.627 7.692 1.00 87.62 99 ASN A C 1
ATOM 757 O O . ASN A 1 99 ? -21.213 11.478 8.577 1.00 87.62 99 ASN A O 1
ATOM 761 N N . GLY A 1 100 ? -20.169 9.953 7.314 1.00 93.75 100 GLY A N 1
ATOM 762 C CA . GLY A 1 100 ? -18.842 10.257 7.851 1.00 93.75 100 GLY A CA 1
ATOM 763 C C . GLY A 1 100 ? -17.944 9.036 7.955 1.00 93.75 100 GLY A C 1
ATOM 764 O O . GLY A 1 100 ? -17.878 8.199 7.051 1.00 93.75 100 GLY A O 1
ATOM 765 N N . PHE A 1 101 ? -17.235 8.945 9.075 1.00 96.44 101 PHE A N 1
ATOM 766 C CA . PHE A 1 101 ? -16.215 7.933 9.293 1.00 96.44 101 PHE A CA 1
ATOM 767 C C . PHE A 1 101 ? -16.361 7.309 10.670 1.00 96.44 101 PHE A C 1
ATOM 769 O O . PHE A 1 101 ? -16.608 7.983 11.667 1.00 96.44 101 PHE A O 1
ATOM 776 N N . GLU A 1 102 ? -16.179 6.001 10.720 1.00 96.50 102 GLU A N 1
ATOM 777 C CA . GLU A 1 102 ? -16.040 5.245 11.951 1.00 96.50 102 GLU A CA 1
ATOM 778 C C . GLU A 1 102 ? -14.552 5.005 12.207 1.00 96.50 102 GLU A C 1
ATOM 780 O O . GLU A 1 102 ? -13.860 4.500 11.328 1.00 96.50 102 GLU A O 1
ATOM 785 N N . PHE A 1 103 ? -14.067 5.346 13.399 1.00 97.50 103 PHE A N 1
ATOM 786 C CA . PHE A 1 103 ? -12.667 5.245 13.800 1.00 97.50 103 PHE A CA 1
ATOM 787 C C . PHE A 1 103 ? -12.477 4.260 14.954 1.00 97.50 103 PHE A C 1
ATOM 789 O O . PHE A 1 103 ? -13.310 4.182 15.861 1.00 97.50 103 PHE A O 1
ATOM 796 N N . TYR A 1 104 ? -11.344 3.556 14.968 1.00 97.56 104 TYR A N 1
ATOM 797 C CA . TYR A 1 104 ? -10.939 2.690 16.074 1.00 97.56 104 TYR A CA 1
ATOM 798 C C . TYR A 1 104 ? -9.420 2.663 16.261 1.00 97.56 104 TYR A C 1
ATOM 800 O O . TYR A 1 104 ? -8.666 2.416 15.322 1.00 97.56 104 TYR A O 1
ATOM 808 N N . ASN A 1 105 ? -8.968 2.896 17.495 1.00 94.62 105 ASN A N 1
ATOM 809 C CA . ASN A 1 105 ? -7.543 2.997 17.846 1.00 94.62 105 ASN A CA 1
ATOM 810 C C . ASN A 1 105 ? -7.024 1.834 18.711 1.00 94.62 105 ASN A C 1
ATOM 812 O O . ASN A 1 105 ? -6.009 1.985 19.389 1.00 94.62 105 ASN A O 1
ATOM 816 N N . GLY A 1 106 ? -7.764 0.726 18.788 1.00 94.69 106 GLY A N 1
ATOM 817 C CA . GLY A 1 106 ? -7.459 -0.391 19.692 1.00 94.69 106 GLY A CA 1
ATOM 818 C C . GLY A 1 106 ? -8.050 -0.261 21.097 1.00 94.69 106 GLY A C 1
ATOM 819 O O . GLY A 1 106 ? -8.141 -1.253 21.813 1.00 94.69 106 GLY A O 1
ATOM 820 N N . LYS A 1 107 ? -8.498 0.936 21.502 1.00 95.31 107 LYS A N 1
ATOM 821 C CA . LYS A 1 107 ? -9.104 1.172 22.826 1.00 95.31 107 LYS A CA 1
ATOM 822 C C . LYS A 1 107 ? -10.565 1.565 22.728 1.00 95.31 107 LYS A C 1
ATOM 824 O O . LYS A 1 107 ? -11.419 0.955 23.359 1.00 95.31 107 LYS A O 1
ATOM 829 N N . ARG A 1 108 ? -10.852 2.592 21.931 1.00 96.12 108 ARG A N 1
ATOM 830 C CA . ARG A 1 108 ? -12.200 3.136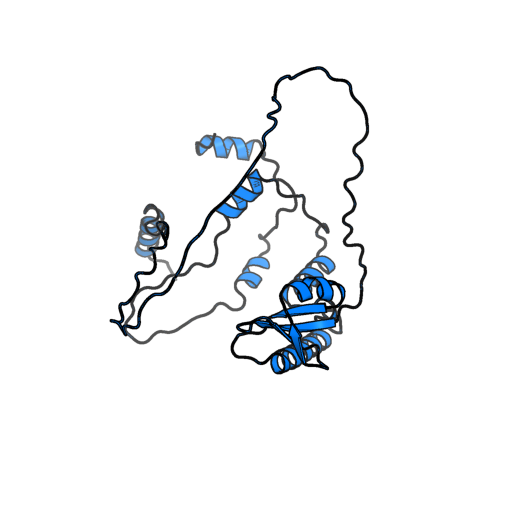 21.774 1.00 96.12 108 ARG A CA 1
ATOM 831 C C . ARG A 1 108 ? -12.572 3.254 20.312 1.00 96.12 108 ARG A C 1
ATOM 833 O O . ARG A 1 108 ? -11.713 3.458 19.453 1.00 96.12 108 ARG A O 1
ATOM 840 N N . LYS A 1 109 ? -13.873 3.171 20.080 1.00 96.88 109 LYS A N 1
ATOM 841 C CA . LYS A 1 109 ? -14.524 3.381 18.796 1.00 96.88 109 LYS A CA 1
ATOM 842 C C . LYS A 1 109 ? -15.299 4.698 18.851 1.00 96.88 109 LYS A C 1
ATOM 844 O O . LYS A 1 109 ? -15.933 4.970 19.867 1.00 96.88 109 LYS A O 1
ATOM 849 N N . TRP A 1 110 ? -15.224 5.516 17.806 1.00 96.94 110 TRP A N 1
ATOM 850 C CA . TRP A 1 110 ? -15.983 6.769 17.712 1.00 96.94 110 TRP A CA 1
ATOM 851 C C . TRP A 1 110 ? -16.287 7.127 16.258 1.00 96.94 110 TRP A C 1
ATOM 853 O O . TRP A 1 110 ? -15.699 6.554 15.343 1.00 96.94 110 TRP A O 1
ATOM 863 N N . TYR A 1 111 ? -17.199 8.074 16.060 1.00 96.88 111 TYR A N 1
ATOM 864 C CA . TYR A 1 111 ? -17.544 8.606 14.745 1.00 96.88 111 TYR A CA 1
ATOM 865 C C . TYR A 1 111 ? -16.929 9.987 14.555 1.00 96.88 111 TYR A C 1
ATOM 867 O O . TYR A 1 111 ? -16.789 10.738 15.521 1.00 96.88 111 TYR A O 1
ATOM 875 N N . GLY A 1 112 ? -16.568 10.310 13.321 1.00 95.44 112 GLY A N 1
ATOM 876 C CA . GLY A 1 112 ? -16.039 11.615 12.963 1.00 95.44 112 GLY A CA 1
ATOM 877 C C . GLY A 1 112 ? -16.318 11.986 11.514 1.00 95.44 112 GLY A C 1
ATOM 878 O O . GLY A 1 112 ? -16.978 11.255 10.767 1.00 95.44 112 GLY A O 1
ATOM 879 N N . VAL A 1 113 ? -15.806 13.146 11.135 1.00 95.44 113 VAL A N 1
ATOM 880 C CA . VAL A 1 113 ? -16.018 13.806 9.845 1.00 95.44 113 VAL A CA 1
ATOM 881 C C . VAL A 1 113 ? -14.693 13.985 9.102 1.00 95.44 113 VAL A C 1
ATOM 883 O O . VAL A 1 113 ? -13.628 13.564 9.557 1.00 95.44 113 VAL A O 1
ATOM 886 N N . LYS A 1 114 ? -14.739 14.567 7.903 1.00 93.56 114 LYS A N 1
ATOM 887 C CA . LYS A 1 114 ? -13.563 14.684 7.030 1.00 93.56 114 LYS A CA 1
ATOM 888 C C . LYS A 1 114 ? -12.484 15.586 7.638 1.00 93.56 114 LYS A C 1
ATOM 890 O O . LYS A 1 114 ? -11.291 15.336 7.467 1.00 93.56 114 LYS A O 1
ATOM 895 N N . GLU A 1 115 ? -12.900 16.608 8.368 1.00 94.19 115 GLU A N 1
ATOM 896 C CA . GLU A 1 115 ? -12.045 17.604 9.009 1.00 94.19 115 GLU A CA 1
ATOM 897 C C . GLU A 1 115 ? -11.183 16.973 10.114 1.00 94.19 115 GLU A C 1
ATOM 899 O O . GLU A 1 115 ? -10.033 17.381 10.315 1.00 94.19 115 GLU A O 1
ATOM 904 N N . ASP A 1 116 ? -11.680 15.906 10.753 1.00 94.31 116 ASP A N 1
ATOM 905 C CA . ASP A 1 116 ? -10.968 15.192 11.816 1.00 94.31 116 ASP A CA 1
ATOM 906 C C . ASP A 1 116 ? -9.670 14.554 11.319 1.00 94.31 116 ASP A C 1
ATOM 908 O O . ASP A 1 116 ? -8.703 14.466 12.074 1.00 94.31 116 ASP A O 1
ATOM 912 N N . PHE A 1 117 ? -9.584 14.157 10.043 1.00 94.50 117 PHE A N 1
ATOM 913 C CA . PHE A 1 117 ? -8.352 13.579 9.497 1.00 94.50 117 PHE A CA 1
ATOM 914 C C . PHE A 1 117 ? -7.171 14.536 9.623 1.00 94.50 117 PHE A C 1
ATOM 916 O O . PHE A 1 117 ? -6.072 14.107 9.976 1.00 94.50 117 PHE A O 1
ATOM 923 N N . ARG A 1 118 ? -7.391 15.835 9.385 1.00 93.00 118 ARG A N 1
ATOM 924 C CA . ARG A 1 118 ? -6.335 16.847 9.502 1.00 93.00 118 ARG A CA 1
ATOM 925 C C . ARG A 1 118 ? -5.906 17.041 10.955 1.00 93.00 118 ARG A C 1
ATOM 927 O O . ARG A 1 118 ? -4.720 17.197 11.221 1.00 93.00 118 ARG A O 1
ATOM 934 N N . ALA A 1 119 ? -6.850 17.009 11.893 1.00 92.81 119 ALA A N 1
ATOM 935 C CA . ALA A 1 119 ? -6.542 17.113 13.319 1.00 92.81 119 ALA A CA 1
ATOM 936 C C . ALA A 1 119 ? -5.804 15.864 13.842 1.00 92.81 119 ALA A C 1
ATOM 938 O O . ALA A 1 119 ? -4.918 15.956 14.693 1.00 92.81 119 ALA A O 1
ATOM 939 N N . LEU A 1 120 ? -6.145 14.687 13.314 1.00 93.88 120 LEU A N 1
ATOM 940 C CA . LEU A 1 120 ? -5.633 13.395 13.769 1.00 93.88 120 LEU A CA 1
ATOM 941 C C . LEU A 1 120 ? -4.343 12.955 13.054 1.00 93.88 120 LEU A C 1
ATOM 943 O O . LEU A 1 120 ? -3.626 12.104 13.586 1.00 93.88 120 LEU A O 1
ATOM 947 N N . SER A 1 121 ? -3.995 13.540 11.903 1.00 91.38 121 SER A N 1
ATOM 948 C CA . SER A 1 121 ? -2.868 13.106 11.057 1.00 91.38 121 SER A CA 1
ATOM 949 C C . SER A 1 121 ? -1.505 13.168 11.733 1.00 91.38 121 SER A C 1
ATOM 951 O O . SER A 1 121 ? -0.599 12.409 11.382 1.00 91.38 121 SER A O 1
ATOM 953 N N . ASN A 1 122 ? -1.334 14.066 12.703 1.00 91.00 122 ASN A N 1
ATOM 954 C CA . ASN A 1 122 ? -0.082 14.192 13.447 1.00 91.00 122 ASN A CA 1
ATOM 955 C C . ASN A 1 122 ? 0.077 13.104 14.512 1.00 91.00 122 ASN A C 1
ATOM 957 O O . ASN A 1 122 ? 1.198 12.809 14.912 1.00 91.00 122 ASN A O 1
ATOM 961 N N . LYS A 1 123 ? -1.027 12.484 14.941 1.00 93.00 123 LYS A N 1
ATOM 962 C CA . LYS A 1 123 ? -1.056 11.490 16.019 1.00 93.00 123 LYS A CA 1
ATOM 963 C C . LYS A 1 123 ? -1.221 10.060 15.513 1.00 93.00 123 LYS A C 1
ATOM 965 O O . LYS A 1 123 ? -0.805 9.123 16.197 1.00 93.00 123 LYS A O 1
ATOM 970 N N . TYR A 1 124 ? -1.827 9.890 14.342 1.00 94.38 124 TYR A N 1
ATOM 971 C CA . TYR A 1 124 ? -2.220 8.581 13.848 1.00 94.38 124 TYR A CA 1
ATOM 972 C C . TYR A 1 124 ? -1.723 8.284 12.434 1.00 94.38 124 TYR A C 1
ATOM 974 O O . TYR A 1 124 ? -1.661 9.169 11.580 1.00 94.38 124 TYR A O 1
ATOM 982 N N . TYR A 1 125 ? -1.420 7.011 12.191 1.00 93.25 125 TYR A N 1
ATOM 983 C CA . TYR A 1 125 ? -1.388 6.429 10.855 1.00 93.25 125 TYR A CA 1
ATOM 984 C C . TYR A 1 125 ? -2.765 5.857 10.535 1.00 93.25 125 TYR A C 1
ATOM 986 O O . TYR A 1 125 ? -3.276 5.014 11.274 1.00 93.25 125 TYR A O 1
ATOM 994 N N . PHE A 1 126 ? -3.366 6.322 9.444 1.00 94.06 126 PHE A N 1
ATOM 995 C CA . PHE A 1 126 ? -4.695 5.885 9.037 1.00 94.06 126 PHE A CA 1
ATOM 996 C C . PHE A 1 126 ? -4.619 4.621 8.186 1.00 94.06 126 PHE A C 1
ATOM 998 O O . PHE A 1 126 ? -3.934 4.598 7.164 1.00 94.06 126 PHE A O 1
ATOM 1005 N N . ILE A 1 127 ? -5.392 3.608 8.565 1.00 93.19 127 ILE A N 1
ATOM 1006 C CA . ILE A 1 127 ? -5.584 2.389 7.780 1.00 93.19 127 ILE A CA 1
ATOM 1007 C C . ILE A 1 127 ? -7.063 2.275 7.440 1.00 93.19 127 ILE A C 1
ATOM 1009 O O . ILE A 1 127 ? -7.923 2.280 8.322 1.00 93.19 127 ILE A O 1
ATOM 1013 N N . LYS A 1 128 ? -7.363 2.191 6.146 1.00 93.19 128 LYS A N 1
ATOM 1014 C CA . LYS A 1 128 ? -8.733 2.048 5.662 1.00 93.19 128 LYS A CA 1
ATOM 1015 C C . LYS A 1 128 ? -9.187 0.596 5.784 1.00 93.19 128 LYS A C 1
ATOM 1017 O O . LYS A 1 128 ? -8.434 -0.316 5.466 1.00 93.19 128 LYS A O 1
ATOM 1022 N N . THR A 1 129 ? -10.432 0.412 6.198 1.00 93.06 129 THR A N 1
ATOM 1023 C CA . THR A 1 129 ? -11.112 -0.887 6.240 1.00 93.06 129 THR A CA 1
ATOM 1024 C C . THR A 1 129 ? -11.819 -1.170 4.919 1.00 93.06 129 THR A C 1
ATOM 1026 O O . THR A 1 129 ? -12.395 -0.260 4.311 1.00 93.06 129 THR A O 1
ATOM 1029 N N . ASP A 1 130 ? -11.853 -2.440 4.525 1.00 87.19 130 ASP A N 1
ATOM 1030 C CA . ASP A 1 130 ? -12.740 -2.921 3.471 1.00 87.19 130 ASP A CA 1
ATOM 1031 C C . ASP A 1 130 ? -14.210 -2.882 3.907 1.00 87.19 130 ASP A C 1
ATOM 1033 O O . ASP A 1 130 ? -14.550 -2.910 5.090 1.00 87.19 130 ASP A O 1
ATOM 1037 N N . LEU A 1 131 ? -15.128 -2.838 2.938 1.00 77.56 131 LEU A N 1
ATOM 1038 C CA . LEU A 1 131 ? -16.564 -2.704 3.219 1.00 77.56 131 LEU A CA 1
ATOM 1039 C C . LEU A 1 131 ? -17.122 -3.856 4.075 1.00 77.56 131 LEU A C 1
ATOM 1041 O O . LEU A 1 131 ? -18.051 -3.639 4.857 1.00 77.56 131 LEU A O 1
ATOM 1045 N N . LYS A 1 132 ? -16.540 -5.054 3.953 1.00 87.50 132 LYS A N 1
ATOM 1046 C CA . LYS A 1 132 ? -17.013 -6.288 4.598 1.00 87.50 132 LYS A CA 1
ATOM 1047 C C . LYS A 1 132 ? -16.572 -6.432 6.054 1.00 87.50 132 LYS A C 1
ATOM 1049 O O . LYS A 1 132 ? -17.273 -7.073 6.823 1.00 87.50 132 LYS A O 1
ATOM 1054 N N . GLU A 1 133 ? -15.445 -5.839 6.431 1.00 90.00 133 GLU A N 1
ATOM 1055 C CA . GLU A 1 133 ? -14.848 -6.039 7.753 1.00 90.00 133 GLU A CA 1
ATOM 1056 C C . GLU A 1 133 ? -15.257 -4.928 8.726 1.00 90.00 133 GLU A C 1
ATOM 1058 O O . GLU A 1 133 ? -15.651 -3.818 8.333 1.00 90.00 133 GLU A O 1
ATOM 1063 N N . THR A 1 134 ? -15.182 -5.222 10.021 1.00 94.50 134 THR A N 1
ATOM 1064 C CA . THR A 1 134 ? -15.323 -4.205 11.068 1.00 94.50 134 THR A CA 1
ATOM 1065 C C . THR A 1 134 ? -13.972 -3.557 11.379 1.00 94.50 134 THR A C 1
ATOM 1067 O O . THR A 1 134 ? -12.917 -4.184 11.275 1.00 94.50 134 THR A O 1
ATOM 1070 N N . VAL A 1 135 ? -13.985 -2.302 11.842 1.00 96.25 135 VAL A N 1
ATOM 1071 C CA . VAL A 1 135 ? -12.752 -1.584 12.228 1.00 96.25 135 VAL A CA 1
ATOM 1072 C C . VAL A 1 135 ? -11.956 -2.294 13.340 1.00 96.25 135 VAL A C 1
ATOM 1074 O O . VAL A 1 135 ? -10.741 -2.133 13.436 1.00 96.25 135 VAL A O 1
ATOM 1077 N N . ILE A 1 136 ? -12.625 -3.101 14.174 1.00 96.19 136 ILE A N 1
ATOM 1078 C CA . ILE A 1 136 ? -12.005 -3.857 15.273 1.00 96.19 136 ILE A CA 1
ATOM 1079 C C . ILE A 1 136 ? -11.284 -5.101 14.744 1.00 96.19 136 ILE A C 1
ATOM 1081 O O . ILE A 1 136 ? -10.159 -5.378 15.164 1.00 96.19 136 ILE A O 1
ATOM 1085 N N . GLU A 1 137 ? -11.906 -5.847 13.828 1.00 95.44 137 GLU A N 1
ATOM 1086 C CA . GLU A 1 137 ? -11.294 -7.028 13.204 1.00 95.44 137 GLU A CA 1
ATOM 1087 C C . GLU A 1 137 ? -10.039 -6.648 12.423 1.00 95.44 137 GLU A C 1
ATOM 1089 O O . GLU A 1 137 ? -8.995 -7.273 12.610 1.00 95.44 137 GLU A O 1
ATOM 1094 N N . VAL A 1 138 ? -10.109 -5.570 11.635 1.00 95.19 138 VAL A N 1
ATOM 1095 C CA . VAL A 1 138 ? -8.954 -5.065 10.881 1.00 95.19 138 VAL A CA 1
ATOM 1096 C C . VAL A 1 138 ? -7.821 -4.647 11.813 1.00 95.19 138 VAL A C 1
ATOM 1098 O O . VAL A 1 138 ? -6.670 -4.977 11.537 1.00 95.19 138 VAL A O 1
ATOM 1101 N N . TYR A 1 139 ? -8.120 -3.984 12.937 1.00 95.50 139 TYR A N 1
ATOM 1102 C CA . TYR A 1 139 ? -7.092 -3.633 13.921 1.00 95.50 139 TYR A CA 1
ATOM 1103 C C . TYR A 1 139 ? -6.404 -4.884 14.475 1.00 95.50 139 TYR A C 1
ATOM 1105 O O . TYR A 1 139 ? -5.179 -4.971 14.460 1.00 95.50 139 TYR A O 1
ATOM 1113 N N . LYS A 1 140 ? -7.183 -5.879 14.922 1.00 95.31 140 LYS A N 1
ATOM 1114 C CA . LYS A 1 140 ? -6.638 -7.136 15.460 1.00 95.31 140 LYS A CA 1
ATOM 1115 C C . LYS A 1 140 ? -5.792 -7.876 14.426 1.00 95.31 140 LYS A C 1
ATOM 1117 O O . LYS A 1 140 ? -4.702 -8.336 14.761 1.00 95.31 140 LYS A O 1
ATOM 1122 N N . ARG A 1 141 ? -6.274 -7.965 13.181 1.00 94.81 141 ARG A N 1
ATOM 1123 C CA . ARG A 1 141 ? -5.531 -8.568 12.069 1.00 94.81 141 ARG A CA 1
ATOM 1124 C C . ARG A 1 141 ? -4.213 -7.834 11.840 1.00 94.81 141 ARG A C 1
ATOM 1126 O O . ARG A 1 141 ? -3.172 -8.478 11.846 1.00 94.81 141 ARG A O 1
ATOM 1133 N N . PHE A 1 142 ? -4.251 -6.508 11.718 1.00 94.25 142 PHE A N 1
ATOM 1134 C CA . PHE A 1 142 ? -3.063 -5.696 11.462 1.00 94.25 142 PHE A CA 1
ATOM 1135 C C . PHE A 1 142 ? -2.000 -5.854 12.554 1.00 94.25 142 PHE A C 1
ATOM 1137 O O . PHE A 1 142 ? -0.826 -6.038 12.242 1.00 94.25 142 PHE A O 1
ATOM 1144 N N . ILE A 1 143 ? -2.396 -5.809 13.831 1.00 94.75 143 ILE A N 1
ATOM 1145 C CA . ILE A 1 143 ? -1.458 -5.986 14.948 1.00 94.75 143 ILE A CA 1
ATOM 1146 C C . ILE A 1 143 ? -0.836 -7.383 14.906 1.00 94.75 143 ILE A C 1
ATOM 1148 O O . ILE A 1 143 ? 0.387 -7.491 14.922 1.00 94.75 143 ILE A O 1
ATOM 1152 N N . LYS A 1 144 ? -1.654 -8.431 14.7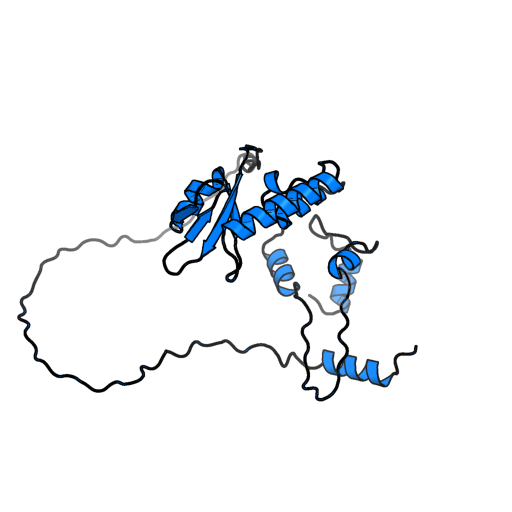43 1.00 96.19 144 LYS A N 1
ATOM 1153 C CA . LYS A 1 144 ? -1.176 -9.816 14.640 1.00 96.19 144 LYS A CA 1
ATOM 1154 C C . LYS A 1 144 ? -0.201 -10.007 13.473 1.00 96.19 144 LYS A C 1
ATOM 1156 O O . LYS A 1 144 ? 0.837 -10.643 13.629 1.00 96.19 144 LYS A O 1
ATOM 1161 N N . GLU A 1 145 ? -0.529 -9.467 12.301 1.00 95.25 145 GLU A N 1
ATOM 1162 C CA . GLU A 1 145 ? 0.335 -9.517 11.116 1.00 95.25 145 GLU A CA 1
ATOM 1163 C C . GLU A 1 145 ? 1.643 -8.756 11.353 1.00 95.25 145 GLU A C 1
ATOM 1165 O O . GLU A 1 145 ? 2.719 -9.267 11.042 1.00 95.25 145 GLU A O 1
ATOM 1170 N N . SER A 1 146 ? 1.571 -7.568 11.958 1.00 93.88 146 SER A N 1
ATOM 1171 C CA . SER A 1 146 ? 2.753 -6.772 12.288 1.00 93.88 146 SER A CA 1
ATOM 1172 C C . SER A 1 146 ? 3.664 -7.455 13.299 1.00 93.88 146 SER A C 1
ATOM 1174 O O . SER A 1 146 ? 4.879 -7.378 13.142 1.00 93.88 146 SER A O 1
ATOM 1176 N N . GLU A 1 147 ? 3.111 -8.101 14.323 1.00 95.38 147 GLU A N 1
ATOM 1177 C CA . GLU A 1 147 ? 3.884 -8.858 15.312 1.00 95.38 147 GLU A CA 1
ATOM 1178 C C . GLU A 1 147 ? 4.568 -10.061 14.661 1.00 95.38 147 GLU A C 1
ATOM 1180 O O . GLU A 1 147 ? 5.774 -10.236 14.822 1.00 95.38 147 GLU A O 1
ATOM 1185 N N . ALA A 1 148 ? 3.842 -10.825 13.839 1.00 96.81 148 ALA A N 1
ATOM 1186 C CA . ALA A 1 148 ? 4.403 -11.971 13.127 1.00 96.81 148 ALA A CA 1
ATOM 1187 C C . ALA A 1 148 ? 5.527 -11.568 12.153 1.00 96.81 148 ALA A C 1
ATOM 1189 O O . ALA A 1 148 ? 6.525 -12.280 12.017 1.00 96.81 148 ALA A O 1
ATOM 1190 N N . ILE A 1 149 ? 5.386 -10.429 11.465 1.00 95.06 149 ILE A N 1
ATOM 1191 C CA . ILE A 1 149 ? 6.432 -9.885 10.586 1.00 95.06 149 ILE A CA 1
ATOM 1192 C C . ILE A 1 149 ? 7.637 -9.417 11.408 1.00 95.06 149 ILE A C 1
ATOM 1194 O O . ILE A 1 149 ? 8.774 -9.744 11.056 1.00 95.06 149 ILE A O 1
ATOM 1198 N N . ALA A 1 150 ? 7.412 -8.694 12.506 1.00 94.31 150 ALA A N 1
ATOM 1199 C CA . ALA A 1 150 ? 8.486 -8.238 13.383 1.00 94.31 150 ALA A CA 1
ATOM 1200 C C . ALA A 1 150 ? 9.263 -9.420 13.974 1.00 94.31 150 ALA A C 1
ATOM 1202 O O . ALA A 1 150 ? 10.490 -9.418 13.945 1.00 94.31 150 ALA A O 1
ATOM 1203 N N . GLU A 1 151 ? 8.576 -10.468 14.424 1.00 96.56 151 GLU A N 1
ATOM 1204 C CA . GLU A 1 151 ? 9.204 -11.685 14.938 1.00 96.56 151 GLU A CA 1
ATOM 1205 C C . GLU A 1 151 ? 10.065 -12.371 13.867 1.00 96.56 151 GLU A C 1
ATOM 1207 O O . GLU A 1 151 ? 11.265 -12.579 14.068 1.00 96.56 151 GLU A O 1
ATOM 1212 N N . LYS A 1 152 ? 9.494 -12.640 12.682 1.00 96.19 152 LYS A N 1
ATOM 1213 C CA . LYS A 1 152 ? 10.216 -13.288 11.570 1.00 96.19 152 LYS A CA 1
ATOM 1214 C C . LYS A 1 152 ? 11.431 -12.493 11.098 1.00 96.19 152 LYS A C 1
ATOM 1216 O O . LYS A 1 152 ? 12.419 -13.082 10.666 1.00 96.19 152 LYS A O 1
ATOM 1221 N N . THR A 1 153 ? 11.365 -11.168 11.179 1.00 93.88 153 THR A N 1
ATOM 1222 C CA . THR A 1 153 ? 12.447 -10.264 10.762 1.00 93.88 153 THR A CA 1
ATOM 1223 C C . THR A 1 153 ? 13.363 -9.852 11.915 1.00 93.88 153 THR A C 1
ATOM 1225 O O . THR A 1 153 ? 14.217 -8.986 11.732 1.00 93.88 153 THR A O 1
ATOM 1228 N N . LYS A 1 154 ? 13.216 -10.458 13.105 1.00 94.75 154 LYS A N 1
ATOM 1229 C CA . LYS A 1 154 ? 13.991 -10.129 14.317 1.00 94.75 154 LYS A CA 1
ATOM 1230 C C . LYS A 1 154 ? 13.962 -8.629 14.651 1.00 94.75 154 LYS A C 1
ATOM 1232 O O . LYS A 1 154 ? 14.968 -8.043 15.041 1.00 94.75 154 LYS A O 1
ATOM 1237 N N . GLY A 1 155 ? 12.807 -8.003 14.449 1.00 89.94 155 GLY A N 1
ATOM 1238 C CA . GLY A 1 155 ? 12.546 -6.592 14.719 1.00 89.94 155 GLY A CA 1
ATOM 1239 C C . GLY A 1 155 ? 13.009 -5.620 13.633 1.00 89.94 155 GLY A C 1
ATOM 1240 O O . GLY A 1 155 ? 12.833 -4.416 13.814 1.00 89.94 155 GLY A O 1
ATOM 1241 N N . GLN A 1 156 ? 13.570 -6.092 12.511 1.00 88.88 156 GLN A N 1
ATOM 1242 C CA . GLN A 1 156 ? 13.973 -5.207 11.408 1.00 88.88 156 GLN A CA 1
ATOM 1243 C C . GLN A 1 156 ? 12.772 -4.532 10.737 1.00 88.88 156 GLN A C 1
ATOM 1245 O O . GLN A 1 156 ? 12.873 -3.391 10.291 1.00 88.88 156 GLN A O 1
ATOM 1250 N N . VAL A 1 157 ? 11.626 -5.217 10.683 1.00 92.25 157 VAL A N 1
ATOM 1251 C CA . VAL A 1 157 ? 10.399 -4.697 10.077 1.00 92.25 157 VAL A CA 1
ATOM 1252 C C . VAL A 1 157 ? 9.324 -4.535 11.143 1.00 92.25 157 VAL A C 1
ATOM 1254 O O . VAL A 1 157 ? 8.896 -5.503 11.759 1.00 92.25 157 VAL A O 1
ATOM 1257 N N . ASP A 1 158 ? 8.857 -3.301 11.333 1.00 89.88 158 ASP A N 1
ATOM 1258 C CA . ASP A 1 158 ? 7.803 -2.959 12.291 1.00 89.88 158 ASP A CA 1
ATOM 1259 C C . ASP A 1 158 ? 6.761 -2.054 11.616 1.00 89.88 158 ASP A C 1
ATOM 1261 O O . ASP A 1 158 ? 6.993 -0.861 11.360 1.00 89.88 158 ASP A O 1
ATOM 1265 N N . MET A 1 159 ? 5.603 -2.640 11.297 1.00 90.75 159 MET A N 1
ATOM 1266 C CA . MET A 1 159 ? 4.518 -1.929 10.619 1.00 90.75 159 MET A CA 1
ATOM 1267 C C . MET A 1 159 ? 3.759 -0.993 11.558 1.00 90.75 159 MET A C 1
ATOM 1269 O O . MET A 1 159 ? 3.154 -0.029 11.092 1.00 90.75 159 MET A O 1
ATOM 1273 N N . GLN A 1 160 ? 3.813 -1.208 12.876 1.00 89.94 160 GLN A N 1
ATOM 1274 C CA . GLN A 1 160 ? 3.152 -0.316 13.834 1.00 89.94 160 GLN A CA 1
ATOM 1275 C C . GLN A 1 160 ? 3.824 1.063 13.857 1.00 89.94 160 GLN A C 1
ATOM 1277 O O . GLN A 1 160 ? 3.155 2.077 14.049 1.00 89.94 160 GLN A O 1
ATOM 1282 N N . LYS A 1 161 ? 5.136 1.113 13.591 1.00 87.88 161 LYS A N 1
ATOM 1283 C CA . LYS A 1 161 ? 5.917 2.363 13.521 1.00 87.88 161 LYS A CA 1
ATOM 1284 C C . LYS A 1 161 ? 5.767 3.130 12.210 1.00 87.88 161 LYS A C 1
ATOM 1286 O O . LYS A 1 161 ? 6.032 4.331 12.175 1.00 87.88 161 LYS A O 1
ATOM 1291 N N . SER A 1 162 ? 5.404 2.445 11.133 1.00 85.75 162 SER A N 1
ATOM 1292 C CA . SER A 1 162 ? 5.373 2.997 9.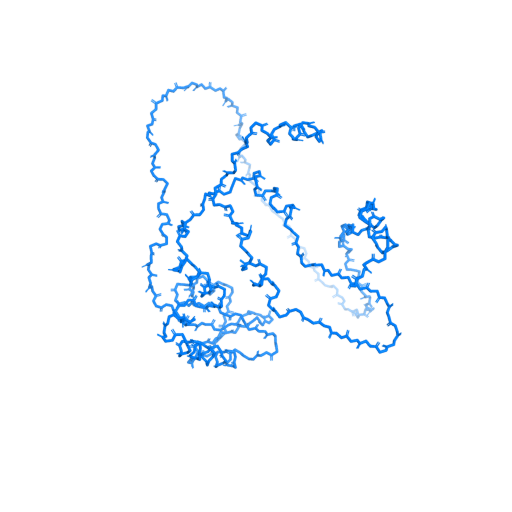769 1.00 85.75 162 SER A CA 1
ATOM 1293 C C . SER A 1 162 ? 3.956 3.143 9.207 1.00 85.75 162 SER A C 1
ATOM 1295 O O . SER A 1 162 ? 3.743 3.937 8.294 1.00 85.75 162 SER A O 1
ATOM 1297 N N . GLY A 1 163 ? 2.976 2.442 9.778 1.00 86.38 163 GLY A N 1
ATOM 1298 C CA . GLY A 1 163 ? 1.551 2.676 9.572 1.00 86.38 163 GLY A CA 1
ATOM 1299 C C . GLY A 1 163 ? 0.868 1.771 8.552 1.00 86.38 163 GLY A C 1
ATOM 1300 O O . GLY A 1 163 ? -0.301 1.449 8.731 1.00 86.38 163 GLY A O 1
ATOM 1301 N N . CYS A 1 164 ? 1.549 1.352 7.486 1.00 86.50 164 CYS A N 1
ATOM 1302 C CA . CYS A 1 164 ? 0.976 0.449 6.484 1.00 86.50 164 CYS A CA 1
ATOM 1303 C C . CYS A 1 164 ? 2.055 -0.310 5.708 1.00 86.50 164 CYS A C 1
ATOM 1305 O O . CYS A 1 164 ? 3.222 0.088 5.697 1.00 86.50 164 CYS A O 1
ATOM 1307 N N . TYR A 1 165 ? 1.642 -1.365 5.004 1.00 88.00 165 TYR A N 1
ATOM 1308 C CA . TYR A 1 165 ? 2.508 -2.189 4.159 1.00 88.00 165 TYR A CA 1
ATOM 1309 C C . TYR A 1 165 ? 3.379 -1.357 3.212 1.00 88.00 165 TYR A C 1
ATOM 1311 O O . TYR A 1 165 ? 4.599 -1.451 3.264 1.00 88.00 165 TYR A O 1
ATOM 1319 N N . THR A 1 166 ? 2.777 -0.469 2.417 1.00 88.75 166 THR A N 1
ATOM 1320 C CA . THR A 1 166 ? 3.498 0.334 1.416 1.00 88.75 166 THR A CA 1
ATOM 1321 C C . THR A 1 166 ? 4.585 1.209 2.036 1.00 88.75 166 THR A C 1
ATOM 1323 O O . THR A 1 166 ? 5.717 1.216 1.557 1.00 88.75 166 THR A O 1
ATOM 1326 N N . LEU A 1 167 ? 4.268 1.932 3.116 1.00 88.81 167 LEU A N 1
ATOM 1327 C CA . LEU A 1 167 ? 5.243 2.789 3.796 1.00 88.81 167 LEU A CA 1
ATOM 1328 C C . LEU A 1 167 ? 6.328 1.966 4.492 1.00 88.81 167 LEU A C 1
ATOM 1330 O O . LEU A 1 167 ? 7.489 2.371 4.481 1.00 88.81 167 LEU A O 1
ATOM 1334 N N . THR A 1 168 ? 5.971 0.804 5.046 1.00 91.31 168 THR A N 1
ATOM 1335 C CA . THR A 1 168 ? 6.932 -0.127 5.650 1.00 91.31 168 THR A CA 1
ATOM 1336 C C . THR A 1 168 ? 7.924 -0.624 4.602 1.00 91.31 168 THR A C 1
ATOM 1338 O O . THR A 1 168 ? 9.132 -0.514 4.797 1.00 91.31 168 THR A O 1
ATOM 1341 N N . SER A 1 169 ? 7.422 -1.125 3.471 1.00 90.38 169 SER A N 1
ATOM 1342 C CA . SER A 1 169 ? 8.242 -1.635 2.372 1.00 90.38 169 SER A CA 1
ATOM 1343 C C . SER A 1 169 ? 9.128 -0.544 1.782 1.00 90.38 169 SER A C 1
ATOM 1345 O O . SER A 1 169 ? 10.313 -0.779 1.569 1.00 90.38 169 SER A O 1
ATOM 1347 N N . LEU A 1 170 ? 8.593 0.664 1.573 1.00 87.56 170 LEU A N 1
ATOM 1348 C CA . LEU A 1 170 ? 9.372 1.788 1.052 1.00 87.56 170 LEU A CA 1
ATOM 1349 C C . LEU A 1 170 ? 10.464 2.234 2.032 1.00 87.56 170 LEU A C 1
ATOM 1351 O O . LEU A 1 170 ? 11.574 2.556 1.608 1.00 87.56 170 LEU A O 1
ATOM 1355 N N . LYS A 1 171 ? 10.163 2.251 3.336 1.00 87.62 171 LYS A N 1
ATOM 1356 C CA . LYS A 1 171 ? 11.154 2.538 4.377 1.00 87.62 171 LYS A CA 1
ATOM 1357 C C . LYS A 1 171 ? 12.271 1.495 4.356 1.00 87.62 171 LYS A C 1
ATOM 1359 O O . LYS A 1 171 ? 13.431 1.874 4.233 1.00 87.62 171 LYS A O 1
ATOM 1364 N N . LEU A 1 172 ? 11.915 0.210 4.397 1.00 89.88 172 LEU A N 1
ATOM 1365 C CA . LEU A 1 172 ? 12.877 -0.890 4.360 1.00 89.88 172 LEU A CA 1
ATOM 1366 C C . LEU A 1 172 ? 13.744 -0.833 3.098 1.00 89.88 172 LEU A C 1
ATOM 1368 O O . LEU A 1 172 ? 14.960 -0.972 3.179 1.00 89.88 172 LEU A O 1
ATOM 1372 N N . PHE A 1 173 ? 13.135 -0.579 1.939 1.00 87.25 173 PHE A N 1
ATOM 1373 C CA . PHE A 1 173 ? 13.850 -0.421 0.676 1.00 87.25 173 PHE A CA 1
ATOM 1374 C C . PHE A 1 173 ? 14.903 0.691 0.771 1.00 87.25 173 PHE A C 1
ATOM 1376 O O . PHE A 1 173 ? 16.079 0.451 0.524 1.00 87.25 173 PHE A O 1
ATOM 1383 N N . ARG A 1 174 ? 14.521 1.884 1.243 1.00 84.88 174 ARG A N 1
ATOM 1384 C CA . ARG A 1 174 ? 15.455 3.012 1.411 1.00 84.88 174 ARG A CA 1
ATOM 1385 C C . ARG A 1 174 ? 16.580 2.734 2.408 1.00 84.88 174 ARG A C 1
ATOM 1387 O O . ARG A 1 174 ? 17.677 3.242 2.221 1.00 84.88 174 ARG A O 1
ATOM 1394 N N . GLU A 1 175 ? 16.304 1.980 3.469 1.00 86.31 175 GLU A N 1
ATOM 1395 C CA . GLU A 1 175 ? 17.290 1.655 4.510 1.00 86.31 175 GLU A CA 1
ATOM 1396 C C . GLU A 1 175 ? 18.265 0.549 4.081 1.00 86.31 175 GLU A C 1
ATOM 1398 O O . GLU A 1 175 ? 19.382 0.492 4.589 1.00 86.31 175 GLU A O 1
ATOM 1403 N N . THR A 1 176 ? 17.860 -0.318 3.149 1.00 86.88 176 THR A N 1
ATOM 1404 C CA . THR A 1 176 ? 18.657 -1.476 2.707 1.00 86.88 176 THR A CA 1
ATOM 1405 C C . THR A 1 176 ? 19.405 -1.239 1.399 1.00 86.88 176 THR A C 1
ATOM 1407 O O . THR A 1 176 ? 20.438 -1.865 1.167 1.00 86.88 176 THR A O 1
ATOM 1410 N N . THR A 1 177 ? 18.923 -0.342 0.537 1.00 83.38 177 THR A N 1
ATOM 1411 C CA . THR A 1 177 ? 19.591 -0.026 -0.732 1.00 83.38 177 THR A CA 1
ATOM 1412 C C . THR A 1 177 ? 20.664 1.050 -0.566 1.00 83.38 177 THR A C 1
ATOM 1414 O O . THR A 1 177 ? 20.481 2.009 0.175 1.00 83.38 177 THR A O 1
ATOM 1417 N N . LEU A 1 178 ? 21.751 0.949 -1.338 1.00 80.44 178 LEU A N 1
ATOM 1418 C CA . LEU A 1 178 ? 22.808 1.973 -1.420 1.00 80.44 178 LEU A CA 1
ATOM 1419 C C . LEU A 1 178 ? 22.435 3.168 -2.325 1.00 80.44 178 LEU A C 1
ATOM 1421 O O . LEU A 1 178 ? 23.278 4.010 -2.628 1.00 80.44 178 LEU A O 1
ATOM 1425 N N . VAL A 1 179 ? 21.191 3.219 -2.803 1.00 71.75 179 VAL A N 1
ATOM 1426 C CA . VAL A 1 179 ? 20.702 4.220 -3.760 1.00 71.75 179 VAL A CA 1
ATOM 1427 C C . VAL A 1 179 ? 20.590 5.588 -3.071 1.00 71.75 179 VAL A C 1
ATOM 1429 O O . VAL A 1 179 ? 20.298 5.646 -1.871 1.00 71.75 179 VAL A O 1
ATOM 1432 N N . PRO A 1 180 ? 20.797 6.710 -3.791 1.00 74.38 180 PRO A N 1
ATOM 1433 C CA . PRO A 1 180 ? 20.574 8.038 -3.237 1.00 74.38 180 PRO A CA 1
ATOM 1434 C C . PRO A 1 180 ? 19.212 8.159 -2.551 1.00 74.38 180 PRO A C 1
ATOM 1436 O O . PRO A 1 180 ? 18.191 7.695 -3.056 1.00 74.38 180 PRO A O 1
ATOM 1439 N N . LYS A 1 181 ? 19.185 8.842 -1.399 1.00 73.44 181 LYS A N 1
ATOM 1440 C CA . LYS A 1 181 ? 17.961 9.018 -0.593 1.00 73.44 181 LYS A CA 1
ATOM 1441 C C . LYS A 1 181 ? 16.833 9.723 -1.354 1.00 73.44 181 LYS A C 1
ATOM 1443 O O . LYS A 1 181 ? 15.675 9.645 -0.939 1.00 73.44 181 LYS A O 1
ATOM 1448 N N . ARG A 1 182 ? 17.170 10.441 -2.427 1.00 74.19 182 ARG A N 1
ATOM 1449 C CA . ARG A 1 182 ? 16.242 11.189 -3.266 1.00 74.19 182 ARG A CA 1
ATOM 1450 C C . ARG A 1 182 ? 16.715 11.140 -4.718 1.00 74.19 182 ARG A C 1
ATOM 1452 O O . ARG A 1 182 ? 17.903 11.325 -4.966 1.00 74.19 182 ARG A O 1
ATOM 1459 N N . SER A 1 183 ? 15.785 10.909 -5.638 1.00 83.31 183 SER A N 1
ATOM 1460 C CA . SER A 1 183 ? 15.995 11.153 -7.063 1.00 83.31 183 SER A CA 1
ATOM 1461 C C . SER A 1 183 ? 15.940 12.653 -7.359 1.00 83.31 183 SER A C 1
ATOM 1463 O O . SER A 1 183 ? 15.400 13.437 -6.565 1.00 83.31 183 SER A O 1
ATOM 1465 N N . GLU A 1 184 ? 16.441 13.056 -8.521 1.00 88.69 184 GLU A N 1
ATOM 1466 C CA . GLU A 1 184 ? 16.151 14.381 -9.059 1.00 88.69 184 GLU A CA 1
ATOM 1467 C C . GLU A 1 184 ? 14.637 14.587 -9.195 1.00 88.69 184 GLU A C 1
ATOM 1469 O O . GLU A 1 184 ? 13.839 13.643 -9.276 1.00 88.69 184 GLU A O 1
ATOM 1474 N N . LYS A 1 185 ? 14.228 15.856 -9.149 1.00 88.75 185 LYS A N 1
ATOM 1475 C CA . LYS A 1 185 ? 12.832 16.213 -9.364 1.00 88.75 185 LYS A CA 1
ATOM 1476 C C . LYS A 1 185 ? 12.540 16.067 -10.855 1.00 88.75 185 LYS A C 1
ATOM 1478 O O . LYS A 1 185 ? 13.085 16.828 -11.642 1.00 88.75 185 LYS A O 1
ATOM 1483 N N . VAL A 1 186 ? 11.647 15.139 -11.187 1.00 89.38 186 VAL A N 1
ATOM 1484 C CA . VAL A 1 186 ? 11.093 14.974 -12.536 1.00 89.38 186 VAL A CA 1
ATOM 1485 C C . VAL A 1 186 ? 10.483 16.300 -12.990 1.00 89.38 186 VAL A C 1
ATOM 1487 O O . VAL A 1 186 ? 9.687 16.905 -12.254 1.00 89.38 186 VAL A O 1
ATOM 1490 N N . ASP A 1 187 ? 10.875 16.766 -14.173 1.00 90.31 187 ASP A N 1
ATOM 1491 C CA . ASP A 1 187 ? 10.330 17.995 -14.744 1.00 90.31 187 ASP A CA 1
ATOM 1492 C C . ASP A 1 187 ? 8.896 17.789 -15.274 1.00 90.31 187 ASP A C 1
ATOM 1494 O O . ASP A 1 187 ? 8.407 16.669 -15.409 1.00 90.31 187 ASP A O 1
ATOM 1498 N N . GLU A 1 188 ? 8.165 18.873 -15.534 1.00 92.94 188 GLU A N 1
ATOM 1499 C CA . GLU A 1 188 ? 6.753 18.782 -15.936 1.00 92.94 188 GLU A CA 1
ATOM 1500 C C . GLU A 1 188 ? 6.558 18.094 -17.296 1.00 92.94 188 GLU A C 1
ATOM 1502 O O . GLU A 1 188 ? 5.602 17.326 -17.482 1.00 92.94 188 GLU A O 1
ATOM 1507 N N . LYS A 1 189 ? 7.481 18.328 -18.237 1.00 89.44 189 LYS A N 1
ATOM 1508 C CA . LYS A 1 189 ? 7.458 17.687 -19.548 1.00 89.44 189 LYS A CA 1
ATOM 1509 C C . LYS A 1 189 ? 7.724 16.202 -19.356 1.00 89.44 189 LYS A C 1
ATOM 1511 O O . LYS A 1 189 ? 6.856 15.410 -19.714 1.00 89.44 189 LYS A O 1
ATOM 1516 N N . GLU A 1 190 ? 8.844 15.823 -18.748 1.00 87.81 190 GLU A N 1
ATOM 1517 C CA . GLU A 1 190 ? 9.205 14.431 -18.450 1.00 87.81 190 GLU A CA 1
ATOM 1518 C C . GLU A 1 190 ? 8.074 13.698 -17.719 1.00 87.81 190 GLU A C 1
ATOM 1520 O O . GLU A 1 190 ? 7.659 12.622 -18.148 1.00 87.81 190 GLU A O 1
ATOM 1525 N N . ASN A 1 191 ? 7.480 14.314 -16.695 1.00 90.81 191 ASN A N 1
ATOM 1526 C CA . ASN A 1 191 ? 6.345 13.748 -15.970 1.00 90.81 191 ASN A CA 1
ATOM 1527 C C . ASN A 1 191 ? 5.148 13.478 -16.896 1.00 90.81 191 ASN A C 1
ATOM 1529 O O . ASN A 1 191 ? 4.474 12.458 -16.760 1.00 90.81 191 ASN A O 1
ATOM 1533 N N . THR A 1 192 ? 4.880 14.355 -17.864 1.00 92.44 192 THR A N 1
ATOM 1534 C CA . THR A 1 192 ? 3.829 14.127 -18.868 1.00 92.44 192 THR A CA 1
ATOM 1535 C C . THR A 1 192 ? 4.138 12.897 -19.725 1.00 92.44 192 THR A C 1
ATOM 1537 O O . THR A 1 192 ? 3.262 12.051 -19.908 1.00 92.44 192 THR A O 1
ATOM 1540 N N . TRP A 1 193 ? 5.380 12.746 -20.197 1.00 89.88 193 TRP A N 1
ATOM 1541 C CA . TRP A 1 193 ? 5.804 11.570 -20.972 1.00 89.88 193 TRP A CA 1
ATOM 1542 C C . TRP A 1 193 ? 5.727 10.283 -20.149 1.00 89.88 193 TRP A C 1
ATOM 1544 O O . TRP A 1 193 ? 5.174 9.291 -20.625 1.00 89.88 193 TRP A O 1
ATOM 1554 N N . LEU A 1 194 ? 6.204 10.307 -18.902 1.00 89.31 194 LEU A N 1
ATOM 1555 C CA . LEU A 1 194 ? 6.124 9.169 -17.988 1.00 89.31 194 LEU A CA 1
ATOM 1556 C C . LEU A 1 194 ? 4.672 8.753 -17.746 1.00 89.31 194 LEU A C 1
ATOM 1558 O O . LEU A 1 194 ? 4.359 7.567 -17.830 1.00 89.31 194 LEU A O 1
ATOM 1562 N N . ASN A 1 195 ? 3.762 9.704 -17.522 1.00 90.00 195 ASN A N 1
ATOM 1563 C CA . ASN A 1 195 ? 2.341 9.401 -17.332 1.00 90.00 195 ASN A CA 1
ATOM 1564 C C . ASN A 1 195 ? 1.680 8.825 -18.595 1.00 90.00 195 ASN A C 1
ATOM 1566 O O . ASN A 1 195 ? 0.797 7.980 -18.479 1.00 90.00 195 ASN A O 1
ATOM 1570 N N . LEU A 1 196 ? 2.108 9.242 -19.792 1.00 91.06 196 LEU A N 1
ATOM 1571 C CA . LEU A 1 196 ? 1.618 8.678 -21.056 1.00 91.06 196 LEU A CA 1
ATOM 1572 C C . LEU A 1 196 ? 2.154 7.265 -21.321 1.00 91.06 196 LEU A C 1
ATOM 1574 O O . LEU A 1 196 ? 1.438 6.439 -21.884 1.00 91.06 196 LEU A O 1
ATOM 1578 N N . ALA A 1 197 ? 3.401 6.994 -20.931 1.00 89.50 197 ALA A N 1
ATOM 1579 C CA . ALA A 1 197 ? 4.052 5.699 -21.117 1.00 89.50 197 ALA A CA 1
ATOM 1580 C C . ALA A 1 197 ? 3.707 4.682 -20.015 1.00 89.50 197 ALA A C 1
ATOM 1582 O O . ALA A 1 197 ? 3.853 3.477 -20.218 1.00 89.50 197 ALA A O 1
ATOM 1583 N N . THR A 1 198 ? 3.251 5.144 -18.849 1.00 89.19 198 THR A N 1
ATOM 1584 C CA . THR A 1 198 ? 2.900 4.272 -17.725 1.00 89.19 198 THR A CA 1
ATOM 1585 C C . THR A 1 198 ? 1.596 3.538 -18.017 1.00 89.19 198 THR A C 1
ATOM 1587 O O . THR A 1 198 ? 0.504 4.099 -17.933 1.00 89.19 198 THR A O 1
ATOM 1590 N N . THR A 1 199 ? 1.706 2.249 -18.324 1.00 90.38 199 THR A N 1
ATOM 1591 C CA . THR A 1 199 ? 0.561 1.354 -18.518 1.00 90.38 199 THR A CA 1
ATOM 1592 C C . THR A 1 199 ? 0.410 0.383 -17.352 1.00 90.38 199 THR A C 1
ATOM 1594 O O . THR A 1 199 ? 1.394 -0.063 -16.766 1.00 90.38 199 THR A O 1
ATOM 1597 N N . GLY A 1 200 ? -0.837 0.040 -17.024 1.00 89.38 200 GLY A N 1
ATOM 1598 C CA . GLY A 1 200 ? -1.158 -0.956 -16.002 1.00 89.38 200 GLY A CA 1
ATOM 1599 C C . GLY A 1 200 ? -1.055 -2.401 -16.501 1.00 89.38 200 GLY A C 1
ATOM 1600 O O . GLY A 1 200 ? -0.434 -2.696 -17.520 1.00 89.38 200 GLY A O 1
ATOM 1601 N N . ALA A 1 201 ? -1.696 -3.311 -15.768 1.00 90.25 201 ALA A N 1
ATOM 1602 C CA . ALA A 1 201 ? -1.754 -4.725 -16.123 1.00 90.25 201 ALA A CA 1
ATOM 1603 C C . ALA A 1 201 ? -2.482 -4.965 -17.459 1.00 90.25 201 ALA A C 1
ATOM 1605 O O . ALA A 1 201 ? -3.464 -4.292 -17.781 1.00 90.25 201 ALA A O 1
ATOM 1606 N N . LEU A 1 202 ? -2.032 -5.978 -18.203 1.00 92.12 202 LEU A N 1
ATOM 1607 C CA . LEU A 1 202 ? -2.751 -6.488 -19.365 1.00 92.12 202 LEU A CA 1
ATOM 1608 C C . LEU A 1 202 ? -3.983 -7.265 -18.889 1.00 92.12 202 LEU A C 1
ATOM 1610 O O . LEU A 1 202 ? -3.854 -8.275 -18.202 1.00 92.12 202 LEU A O 1
ATOM 1614 N N . VAL A 1 203 ? -5.169 -6.811 -19.289 1.00 92.31 203 VAL A N 1
ATOM 1615 C CA . VAL A 1 203 ? -6.427 -7.528 -19.061 1.00 92.31 203 VAL A CA 1
ATOM 1616 C C . VAL A 1 203 ? -6.999 -7.919 -20.412 1.00 92.31 203 VAL A C 1
ATOM 1618 O O . VAL A 1 203 ? -7.253 -7.066 -21.261 1.00 92.31 203 VAL A O 1
ATOM 1621 N N . PHE A 1 204 ? -7.198 -9.217 -20.603 1.00 92.69 204 PHE A N 1
ATOM 1622 C CA . PHE A 1 204 ? -7.756 -9.781 -21.820 1.00 92.69 204 PHE A CA 1
ATOM 1623 C C . PHE A 1 204 ? -8.761 -10.866 -21.454 1.00 92.69 204 PHE A C 1
ATOM 1625 O O . PHE A 1 204 ? -8.507 -11.677 -20.565 1.00 92.69 204 PHE A O 1
ATOM 1632 N N . ALA A 1 205 ? -9.903 -10.865 -22.133 1.00 92.31 205 ALA A N 1
ATOM 1633 C CA . ALA A 1 205 ? -10.931 -11.873 -21.957 1.00 92.31 205 ALA A CA 1
ATOM 1634 C C . ALA A 1 205 ? -11.636 -12.119 -23.290 1.00 92.31 205 ALA A C 1
ATOM 1636 O O . ALA A 1 205 ? -12.011 -11.177 -23.990 1.00 92.31 205 ALA A O 1
ATOM 1637 N N . GLU A 1 206 ? -11.857 -13.389 -23.596 1.00 94.31 206 GLU A N 1
ATOM 1638 C CA . GLU A 1 206 ? -12.714 -13.842 -24.685 1.00 94.31 206 GLU A CA 1
ATOM 1639 C C . GLU A 1 206 ? -13.786 -14.759 -24.110 1.00 94.31 206 GLU A C 1
ATOM 1641 O O . GLU A 1 206 ? -13.590 -15.404 -23.077 1.00 94.31 206 GLU A O 1
ATOM 1646 N N . ARG A 1 207 ? -14.946 -14.806 -24.769 1.00 94.75 207 ARG A N 1
ATOM 1647 C CA . ARG A 1 207 ? -15.998 -15.740 -24.372 1.00 94.75 207 ARG A CA 1
ATOM 1648 C C . ARG A 1 207 ? -15.487 -17.163 -24.584 1.00 94.75 207 ARG A C 1
ATOM 1650 O O . ARG A 1 207 ? -15.076 -17.512 -25.685 1.00 94.75 207 ARG A O 1
ATOM 1657 N N . TYR A 1 208 ? -15.568 -17.972 -23.537 1.00 93.44 208 TYR A N 1
ATOM 1658 C CA . TYR A 1 208 ? -15.174 -19.372 -23.549 1.00 93.44 208 TYR A CA 1
ATOM 1659 C C . TYR A 1 208 ? -16.263 -20.215 -22.884 1.00 93.44 208 TYR A C 1
ATOM 1661 O O . TYR A 1 208 ? -16.839 -19.802 -21.877 1.00 93.44 208 TYR A O 1
ATOM 1669 N N . GLU A 1 209 ? -16.549 -21.382 -23.457 1.00 94.81 209 GLU A N 1
ATOM 1670 C CA . GLU A 1 209 ? -17.500 -22.359 -22.929 1.00 94.81 209 GLU A CA 1
ATOM 1671 C C . GLU A 1 209 ? -16.789 -23.713 -22.831 1.00 94.81 209 GLU A C 1
ATOM 1673 O O . GLU A 1 209 ? -16.266 -24.213 -23.825 1.00 94.81 209 GLU A O 1
ATOM 1678 N N . GLY A 1 210 ? -16.738 -24.284 -21.627 1.00 96.19 210 GLY A N 1
ATOM 1679 C CA . GLY A 1 210 ? -16.024 -25.528 -21.339 1.00 96.19 210 GLY A CA 1
ATOM 1680 C C . GLY A 1 210 ? -15.288 -25.480 -20.001 1.00 96.19 210 GLY A C 1
ATOM 1681 O O . GLY A 1 210 ? -15.337 -24.483 -19.281 1.00 96.19 210 GLY A O 1
ATOM 1682 N N . GLU A 1 211 ? -14.592 -26.564 -19.668 1.00 94.88 211 GLU A N 1
ATOM 1683 C CA . GLU A 1 211 ? -13.704 -26.615 -18.504 1.00 94.88 211 GLU A CA 1
ATOM 1684 C C . GLU A 1 211 ? -12.460 -25.747 -18.751 1.00 94.88 211 GLU A C 1
ATOM 1686 O O . GLU A 1 211 ? -11.918 -25.722 -19.860 1.00 94.88 211 GLU A O 1
ATOM 1691 N N . ALA A 1 212 ? -12.023 -25.007 -17.732 1.00 93.50 212 ALA A N 1
ATOM 1692 C CA . ALA A 1 212 ? -10.874 -24.113 -17.811 1.00 93.50 212 ALA A CA 1
ATOM 1693 C C . ALA A 1 212 ? -9.929 -24.343 -16.630 1.00 93.50 212 ALA A C 1
ATOM 1695 O O . ALA A 1 212 ? -10.367 -24.588 -15.507 1.00 93.50 212 ALA A O 1
ATOM 1696 N N . ILE A 1 213 ? -8.628 -24.207 -16.891 1.00 93.81 213 ILE A N 1
ATOM 1697 C CA . ILE A 1 213 ? -7.580 -24.247 -15.871 1.00 93.81 213 ILE A CA 1
ATOM 1698 C C . ILE A 1 213 ? -7.010 -22.840 -15.732 1.00 93.81 213 ILE A C 1
ATOM 1700 O O . ILE A 1 213 ? -6.606 -22.221 -16.716 1.00 93.81 213 ILE A O 1
ATOM 1704 N N . GLN A 1 214 ? -6.971 -22.343 -14.501 1.00 94.50 214 GLN A N 1
ATOM 1705 C CA . GLN A 1 214 ? -6.371 -21.059 -14.174 1.00 94.50 214 GLN A CA 1
ATOM 1706 C C . GLN A 1 214 ? -4.934 -21.261 -13.689 1.00 94.50 214 GLN A C 1
ATOM 1708 O O . GLN A 1 214 ? -4.670 -22.103 -12.833 1.00 94.50 214 GLN A O 1
ATOM 1713 N N . TYR A 1 215 ? -4.024 -20.438 -14.203 1.00 94.62 215 TYR A N 1
ATOM 1714 C CA . TYR A 1 215 ? -2.654 -20.321 -13.715 1.00 94.62 215 TYR A CA 1
ATOM 1715 C C . TYR A 1 215 ? -2.429 -18.908 -13.182 1.00 94.62 215 TYR A C 1
ATOM 1717 O O . TYR A 1 215 ? -2.990 -17.952 -13.716 1.00 94.62 215 TYR A O 1
ATOM 1725 N N . ASP A 1 216 ? -1.596 -18.785 -12.152 1.00 94.56 216 ASP A N 1
ATOM 1726 C CA . ASP A 1 216 ? -1.166 -17.502 -11.601 1.00 94.56 216 ASP A CA 1
ATOM 1727 C C . ASP A 1 216 ? 0.355 -17.497 -11.403 1.00 94.56 216 ASP A C 1
ATOM 1729 O O . ASP A 1 216 ? 0.962 -18.531 -11.100 1.00 94.56 216 ASP A O 1
ATOM 1733 N N . ILE A 1 217 ? 0.978 -16.338 -11.611 1.00 91.50 217 ILE A N 1
ATOM 1734 C CA . ILE A 1 217 ? 2.421 -16.157 -11.452 1.00 91.50 217 ILE A CA 1
ATOM 1735 C C . ILE A 1 217 ? 2.686 -15.669 -10.032 1.00 91.50 217 ILE A C 1
ATOM 1737 O O . ILE A 1 217 ? 2.354 -14.541 -9.668 1.00 91.50 217 ILE A O 1
ATOM 1741 N N . ASN A 1 218 ? 3.381 -16.491 -9.249 1.00 93.19 218 ASN A N 1
ATOM 1742 C CA . ASN A 1 218 ? 3.789 -16.132 -7.895 1.00 93.19 218 ASN A CA 1
ATOM 1743 C C . ASN A 1 218 ? 4.653 -14.864 -7.897 1.00 93.19 218 ASN A C 1
ATOM 1745 O O . ASN A 1 218 ? 5.788 -14.874 -8.372 1.00 93.19 218 ASN A O 1
ATOM 1749 N N . SER A 1 219 ? 4.126 -13.785 -7.317 1.00 92.69 219 SER A N 1
ATOM 1750 C CA . SER A 1 219 ? 4.852 -12.528 -7.102 1.00 92.69 219 SER A CA 1
ATOM 1751 C C . SER A 1 219 ? 5.476 -11.938 -8.378 1.00 92.69 219 SER A C 1
ATOM 1753 O O . SER A 1 219 ? 6.607 -11.454 -8.333 1.00 92.69 219 SER A O 1
ATOM 1755 N N . MET A 1 220 ? 4.742 -11.948 -9.502 1.00 92.75 220 MET A N 1
ATOM 1756 C CA . MET A 1 220 ? 5.206 -11.495 -10.829 1.00 92.75 220 MET A CA 1
ATOM 1757 C C . MET A 1 220 ? 6.062 -10.218 -10.790 1.00 92.75 220 MET A C 1
ATOM 1759 O O . MET A 1 220 ? 7.198 -10.230 -11.249 1.00 92.75 220 MET A O 1
ATOM 1763 N N . TYR A 1 221 ? 5.563 -9.127 -10.199 1.00 90.06 221 TYR A N 1
ATOM 1764 C CA . TYR A 1 221 ? 6.308 -7.862 -10.155 1.00 90.06 221 TYR A CA 1
ATOM 1765 C C . TYR A 1 221 ? 7.611 -7.957 -9.361 1.00 90.06 221 TYR A C 1
ATOM 1767 O O . TYR A 1 221 ? 8.617 -7.397 -9.777 1.00 90.06 221 TYR A O 1
ATOM 1775 N N . VAL A 1 222 ? 7.625 -8.689 -8.244 1.00 91.25 222 VAL A N 1
ATOM 1776 C CA . VAL A 1 222 ? 8.851 -8.886 -7.456 1.00 91.25 222 VAL A CA 1
ATOM 1777 C C . VAL A 1 222 ? 9.868 -9.680 -8.267 1.00 91.25 222 VAL A C 1
ATOM 1779 O O . VAL A 1 222 ? 11.042 -9.324 -8.287 1.00 91.25 222 VAL A O 1
ATOM 1782 N N . PHE A 1 223 ? 9.417 -10.720 -8.972 1.00 90.88 223 PHE A N 1
ATOM 1783 C CA . PHE A 1 223 ? 10.275 -11.496 -9.862 1.00 90.88 223 PHE A CA 1
ATOM 1784 C C . PHE A 1 223 ? 10.889 -10.625 -10.965 1.00 90.88 223 PHE A C 1
ATOM 1786 O O . PHE A 1 223 ? 12.095 -10.693 -11.191 1.00 90.88 223 PHE A O 1
ATOM 1793 N N . GLU A 1 224 ? 10.092 -9.762 -11.600 1.00 90.44 224 GLU A N 1
ATOM 1794 C CA . GLU A 1 224 ? 10.582 -8.806 -12.598 1.00 90.44 224 GLU A CA 1
ATOM 1795 C C . GLU A 1 224 ? 11.601 -7.825 -11.999 1.00 90.44 224 GLU A C 1
ATOM 1797 O O . GLU A 1 224 ? 12.672 -7.638 -12.568 1.00 90.44 224 GLU A O 1
ATOM 1802 N N . MET A 1 225 ? 11.330 -7.264 -10.815 1.00 88.44 225 MET A N 1
ATOM 1803 C CA . MET A 1 225 ? 12.229 -6.315 -10.140 1.00 88.44 225 MET A CA 1
ATOM 1804 C C . MET A 1 225 ? 13.568 -6.923 -9.690 1.00 88.44 225 MET A C 1
ATOM 1806 O O . MET A 1 225 ? 14.516 -6.178 -9.459 1.00 88.44 225 MET A O 1
ATOM 1810 N N . LEU A 1 226 ? 13.655 -8.248 -9.535 1.00 88.56 226 LEU A N 1
ATOM 1811 C CA . LEU A 1 226 ? 14.882 -8.952 -9.137 1.00 88.56 226 LEU A CA 1
ATOM 1812 C C . LEU A 1 226 ? 15.813 -9.277 -10.315 1.00 88.56 226 LEU A C 1
ATOM 1814 O O . LEU A 1 226 ? 16.932 -9.752 -10.094 1.00 88.56 226 LEU A O 1
ATOM 1818 N N . LYS A 1 227 ? 15.374 -9.055 -11.559 1.00 90.38 227 LYS A N 1
ATOM 1819 C CA . LYS A 1 227 ? 16.210 -9.266 -12.746 1.00 90.38 227 LYS A CA 1
ATOM 1820 C C . LYS A 1 227 ? 17.394 -8.300 -12.732 1.00 90.38 227 LYS A C 1
ATOM 1822 O O . LYS A 1 227 ? 17.244 -7.124 -12.411 1.00 90.38 227 LYS A O 1
ATOM 1827 N N . LYS A 1 228 ? 18.583 -8.795 -13.089 1.00 79.50 228 LYS A N 1
ATOM 1828 C CA . LYS A 1 228 ? 19.842 -8.028 -13.000 1.00 79.50 228 LYS A CA 1
ATOM 1829 C C . LYS A 1 228 ? 19.876 -6.828 -13.945 1.00 79.50 228 LYS A C 1
ATOM 1831 O O . LYS A 1 228 ? 20.631 -5.891 -13.717 1.00 79.50 228 LYS A O 1
ATOM 1836 N N . GLU A 1 229 ? 19.082 -6.884 -15.002 1.00 86.00 229 GLU A N 1
ATOM 1837 C CA . GLU A 1 229 ? 18.993 -5.872 -16.048 1.00 86.00 229 GLU A CA 1
ATOM 1838 C C . GLU A 1 229 ? 18.046 -4.724 -15.667 1.00 86.00 229 GLU A C 1
ATOM 1840 O O . GLU A 1 229 ? 18.025 -3.692 -16.339 1.00 86.00 229 GLU A O 1
ATOM 1845 N N . VAL A 1 230 ? 17.263 -4.875 -14.591 1.00 82.75 230 VAL A N 1
ATOM 1846 C CA . VAL A 1 230 ? 16.348 -3.828 -14.133 1.00 82.75 230 VAL A CA 1
ATOM 1847 C C . VAL A 1 230 ? 17.124 -2.789 -13.334 1.00 82.75 230 VAL A C 1
ATOM 1849 O O . VAL A 1 230 ? 17.713 -3.065 -12.291 1.00 82.75 230 VAL A O 1
ATOM 1852 N N . SER A 1 231 ? 17.088 -1.558 -13.830 1.00 81.19 231 SER A N 1
ATOM 1853 C CA . SER A 1 231 ? 17.643 -0.377 -13.179 1.00 81.19 231 SER A CA 1
ATOM 1854 C C . SER A 1 231 ? 16.595 0.729 -13.151 1.00 81.19 231 SER A C 1
ATOM 1856 O O . SER A 1 231 ? 15.653 0.731 -13.944 1.00 81.19 231 SER A O 1
ATOM 1858 N N . TRP A 1 232 ? 16.740 1.653 -12.205 1.00 80.69 232 TRP A N 1
ATOM 1859 C CA . TRP A 1 232 ? 15.794 2.744 -12.002 1.00 80.69 232 TRP A CA 1
ATOM 1860 C C . TRP A 1 232 ? 16.504 4.074 -12.252 1.00 80.69 232 TRP A C 1
ATOM 1862 O O . TRP A 1 232 ? 17.535 4.319 -11.616 1.00 80.69 232 TRP A O 1
ATOM 1872 N N . PRO A 1 233 ? 15.989 4.934 -13.147 1.00 81.69 233 PRO A N 1
ATOM 1873 C CA . PRO A 1 233 ? 16.568 6.250 -13.355 1.00 81.69 233 PRO A CA 1
ATOM 1874 C C . PRO A 1 233 ? 16.403 7.083 -12.081 1.00 81.69 233 PRO A C 1
ATOM 1876 O O . PRO A 1 233 ? 15.315 7.187 -11.516 1.00 81.69 233 PRO A O 1
ATOM 1879 N N . ILE A 1 234 ? 17.509 7.657 -11.610 1.00 83.44 234 ILE A N 1
ATOM 1880 C CA . ILE A 1 234 ? 17.548 8.520 -10.417 1.00 83.44 234 ILE A CA 1
ATOM 1881 C C . ILE A 1 234 ? 17.736 10.000 -10.767 1.00 83.44 234 ILE A C 1
ATOM 1883 O O . ILE A 1 234 ? 17.651 10.848 -9.881 1.00 83.44 234 ILE A O 1
ATOM 1887 N N . ALA A 1 235 ? 18.011 10.289 -12.034 1.00 84.62 235 ALA A N 1
ATOM 1888 C CA . ALA A 1 235 ? 18.347 11.593 -12.578 1.00 84.62 235 ALA A CA 1
ATOM 1889 C C . ALA A 1 235 ? 17.937 11.653 -14.052 1.00 84.62 235 ALA A C 1
ATOM 1891 O O . ALA A 1 235 ? 17.680 10.611 -14.667 1.00 84.62 235 ALA A O 1
ATOM 1892 N N . SER A 1 236 ? 17.917 12.864 -14.602 1.00 81.62 236 SER A N 1
ATOM 1893 C CA . SER A 1 236 ? 17.633 13.084 -16.020 1.00 81.62 236 SER A CA 1
ATOM 1894 C C . SER A 1 236 ? 18.646 12.342 -16.897 1.00 81.62 236 SER A C 1
ATOM 1896 O O . SER A 1 236 ? 19.856 12.389 -16.657 1.00 81.62 236 SER A O 1
ATOM 1898 N N . GLY A 1 237 ? 18.157 11.658 -17.930 1.00 76.31 237 GLY A N 1
ATOM 1899 C CA . GLY A 1 237 ? 19.018 10.991 -18.903 1.00 76.31 237 GLY A CA 1
ATOM 1900 C C . GLY A 1 237 ? 19.840 11.999 -19.708 1.00 76.31 237 GLY A C 1
ATOM 1901 O O . GLY A 1 237 ? 19.320 13.019 -20.159 1.00 76.31 237 GLY A O 1
ATOM 1902 N N . ILE A 1 238 ? 21.120 11.699 -19.923 1.00 76.00 238 ILE A N 1
ATOM 1903 C CA . ILE A 1 238 ? 21.960 12.441 -20.866 1.00 76.00 238 ILE A CA 1
ATOM 1904 C C . ILE A 1 238 ? 21.912 11.691 -22.193 1.00 76.00 238 ILE A C 1
ATOM 1906 O O . ILE A 1 238 ? 22.396 10.565 -22.280 1.00 76.00 238 ILE A O 1
ATOM 1910 N N . TYR A 1 239 ? 21.337 12.314 -23.220 1.00 73.06 239 TYR A N 1
ATOM 1911 C CA . TYR A 1 239 ? 21.353 11.758 -24.569 1.00 73.06 239 TYR A CA 1
ATOM 1912 C C . TYR A 1 239 ? 22.758 11.867 -25.152 1.00 73.06 239 TYR A C 1
ATOM 1914 O O . TYR A 1 239 ? 23.349 12.950 -25.208 1.00 73.06 239 TYR A O 1
ATOM 1922 N N . THR A 1 240 ? 23.296 10.737 -25.589 1.00 76.00 240 THR A N 1
ATOM 1923 C CA . THR A 1 240 ? 24.562 10.684 -26.313 1.00 76.00 240 THR A CA 1
ATOM 1924 C C . THR A 1 240 ? 24.349 11.012 -27.792 1.00 76.00 240 THR A C 1
ATOM 1926 O O . THR A 1 240 ? 23.227 11.043 -28.298 1.00 76.00 240 THR A O 1
ATOM 1929 N N . HIS A 1 241 ? 25.445 11.234 -28.521 1.00 70.69 241 HIS A N 1
ATOM 1930 C CA . HIS A 1 241 ? 25.399 11.433 -29.972 1.00 70.69 241 HIS A CA 1
ATOM 1931 C C . HIS A 1 241 ? 24.679 10.281 -30.698 1.00 70.69 241 HIS A C 1
ATOM 1933 O O . HIS A 1 241 ? 23.914 10.531 -31.623 1.00 70.69 241 HIS A O 1
ATOM 1939 N N . TYR A 1 242 ? 24.862 9.039 -30.238 1.00 71.50 242 TYR A N 1
ATOM 1940 C CA . TYR A 1 242 ? 24.227 7.861 -30.828 1.00 71.50 242 TYR A CA 1
ATOM 1941 C C . TYR A 1 242 ? 22.703 7.858 -30.643 1.00 71.50 242 TYR A C 1
ATOM 1943 O O . TYR A 1 242 ? 21.972 7.526 -31.573 1.00 71.50 242 TYR A O 1
ATOM 1951 N N . ASP A 1 243 ? 22.217 8.297 -29.480 1.00 75.75 243 ASP A N 1
ATOM 1952 C CA . ASP A 1 243 ? 20.778 8.394 -29.210 1.00 75.75 243 ASP A CA 1
ATOM 1953 C C . ASP A 1 243 ? 20.108 9.417 -30.139 1.00 75.75 243 ASP A C 1
ATOM 1955 O O . ASP A 1 243 ? 19.001 9.196 -30.630 1.00 75.75 243 ASP A O 1
ATOM 1959 N N . LEU A 1 244 ? 20.809 10.519 -30.429 1.00 78.88 244 LEU A N 1
ATOM 1960 C CA . LEU A 1 244 ? 20.340 11.558 -31.346 1.00 78.88 244 LEU A CA 1
ATOM 1961 C C . LEU A 1 244 ? 20.349 11.094 -32.807 1.00 78.88 244 LEU A C 1
ATOM 1963 O O . LEU A 1 244 ? 19.408 11.396 -33.537 1.00 78.88 244 LEU A O 1
ATOM 1967 N N . GLU A 1 245 ? 21.379 10.366 -33.246 1.00 82.25 245 GLU A N 1
ATOM 1968 C CA . GLU A 1 245 ? 21.417 9.794 -34.600 1.00 82.25 245 GLU A CA 1
ATOM 1969 C C . GLU A 1 245 ? 20.322 8.732 -34.787 1.00 82.25 245 GLU A C 1
ATOM 1971 O O . GLU A 1 245 ? 19.561 8.803 -35.750 1.00 82.25 245 GLU A O 1
ATOM 1976 N N . CYS A 1 246 ? 20.134 7.836 -33.814 1.00 78.31 246 CYS A N 1
ATOM 1977 C CA . CYS A 1 246 ? 19.049 6.852 -33.831 1.00 78.31 246 CYS A CA 1
ATOM 1978 C C . CYS A 1 246 ? 17.661 7.523 -33.867 1.00 78.31 246 CYS A C 1
ATOM 1980 O O . CYS A 1 246 ? 16.777 7.105 -34.620 1.00 78.31 246 CYS A O 1
ATOM 1982 N N . ALA A 1 247 ? 17.454 8.605 -33.107 1.00 77.75 247 ALA A N 1
ATOM 1983 C CA . ALA A 1 247 ? 16.206 9.370 -33.154 1.00 77.75 247 ALA A CA 1
ATOM 1984 C C . ALA A 1 247 ? 15.949 9.971 -34.549 1.00 77.75 247 ALA A C 1
ATOM 1986 O O . ALA A 1 247 ? 14.836 9.849 -35.073 1.00 77.75 247 ALA A O 1
ATOM 1987 N N . LYS A 1 248 ? 16.984 10.544 -35.183 1.00 82.88 248 LYS A N 1
ATOM 1988 C CA . LYS A 1 248 ? 16.900 11.078 -36.553 1.00 82.88 248 LYS A CA 1
ATOM 1989 C C . LYS A 1 248 ? 16.581 9.987 -37.575 1.00 82.88 248 LYS A C 1
ATOM 1991 O O . LYS A 1 248 ? 15.714 10.199 -38.422 1.00 82.88 248 LYS A O 1
ATOM 1996 N N . GLU A 1 249 ? 17.234 8.828 -37.483 1.00 86.31 249 GLU A N 1
ATOM 1997 C CA . GLU A 1 249 ? 16.980 7.673 -38.359 1.00 86.31 249 GLU A CA 1
ATOM 1998 C C . GLU A 1 249 ? 15.530 7.174 -38.251 1.00 86.31 249 GLU A C 1
ATOM 2000 O O . GLU A 1 249 ? 14.937 6.759 -39.247 1.00 86.31 249 GLU A O 1
ATOM 2005 N N . ASN A 1 250 ? 14.921 7.292 -37.067 1.00 81.19 250 ASN A N 1
ATOM 2006 C CA . ASN A 1 250 ? 13.521 6.939 -36.820 1.00 81.19 250 ASN A CA 1
ATOM 2007 C C . ASN A 1 250 ? 12.529 8.092 -37.089 1.00 81.19 250 ASN A C 1
ATOM 2009 O O . ASN A 1 250 ? 11.341 7.975 -36.781 1.00 81.19 250 ASN A O 1
ATOM 2013 N N . GLY A 1 251 ? 12.987 9.205 -37.674 1.00 79.94 251 GLY A N 1
ATOM 2014 C CA . GLY A 1 251 ? 12.138 10.336 -38.061 1.00 79.94 251 GLY A CA 1
ATOM 2015 C C . GLY A 1 251 ? 11.599 11.161 -36.888 1.00 79.94 251 GLY A C 1
ATOM 2016 O O . GLY A 1 251 ? 10.645 11.925 -37.065 1.00 79.94 251 GLY A O 1
ATOM 2017 N N . LEU A 1 252 ? 12.189 11.018 -35.701 1.00 68.38 252 LEU A N 1
ATOM 2018 C CA . LEU A 1 252 ? 11.879 11.835 -34.533 1.00 68.38 252 LEU A CA 1
ATOM 2019 C C . LEU A 1 252 ? 12.686 13.140 -34.634 1.00 68.38 252 LEU A C 1
ATOM 2021 O O . LEU A 1 252 ? 13.904 13.109 -34.801 1.00 68.38 252 LEU A O 1
ATOM 2025 N N . LYS A 1 253 ? 11.986 14.280 -34.608 1.00 56.38 253 LYS A N 1
ATOM 2026 C CA . LYS A 1 253 ? 12.575 15.628 -34.677 1.00 56.38 253 LYS A CA 1
ATOM 2027 C C . LYS A 1 253 ? 12.792 16.218 -33.294 1.00 56.38 253 LYS A C 1
ATOM 2029 O O . LYS A 1 253 ? 11.877 16.059 -32.454 1.00 56.38 253 LYS A O 1
#

Radius of gyration: 30.31 Å; chains: 1; bounding box: 79×80×61 Å

Sequence (253 aa):
CGLNLSTYQKYQQHLNRKNPCRPKNFTQAPIGNLATAPVLVQNITPTQNPAPSPEGDLISFDENPQTLQPREQSVPAVDLGIGSSLANKTILIYKNISNGFEFYNGKRKWYGVKEDFRALSNKYYFIKTDLKETVIEVYKRFIKESEAIAEKTKGQVDMQKSGCYTLTSLKLFRETTLVPKRSEKVDEKENTWLNLATTGALVFAERYEGEAIQYDINSMYVFEMLKKEVSWPIASGIYTHYDLECAKENGLK

Secondary structure (DSSP, 8-state):
-PPPHHHHHHHHHHHTS--TTPPP-------PPPP---------------------------------------PPP------------EEEEEEEETTEEEEE-SS-EEEE-TTHHHHHTTTEEEEEPPTTS-HHHHHHHHHHHHHHHHHHTTTS--HHHH-SHHHHHHHHHHHH--S-SSPPPPPHHHHHHHHHH------------S-------TTHHHHHHTSTT-----S-----HHHHHHHHHTT--